Protein AF-A0A7I4Y8H0-F1 (afdb_monomer_lite)

Radius of gyration: 24.9 Å; chains: 1; bounding box: 50×34×87 Å

pLDDT: mean 70.88, std 15.99, range [28.55, 94.25]

Organism: Haemonchus contortus (NCBI:txid6289)

Foldseek 3Di:
DWDWDWAWEAPDVQWIWIWTWTADPVPRDIDIDTDIDDSPAFGAPHAEAEAAQDKDWDDFRPAADQHKYKHKYFYPDAFWKKKKAWAFFVQKWKWFDDPPDGTDTDDHRDIDIDGGMGIIMIGHHGNVDGTDTTMIMHTDPDPQLDADQDEDEFEADEAEAEAGPPPDEHDPPREHEYEYEYPCPDDPDDDGDTHYDYHYHYPDQDYWYFYDYPPDPDVGDTPGDDD

Secondary structure (DSSP, 8-state):
-----EEEEEEETTEEEEEEEEEETTTTEEEEEEEEPPTTS--PPPSEEE--SS-EEPPP--S-SSEEEEEEEE-SSTTPEEEEEEEE-TTEEEEE--TTS--EEE-TT-EEEEESEEEEEEEE--SSS----EEEEEE-SS-TT----EEEEESSSPEEEE-TTTTS-PPTT-EEEEEEEES----SSS-----EEEE----STT-EEEEEESSS-----------

Sequence (227 aa):
FSSHRLWTFTAAVGVGFDIGYKFQLRNSSFTFSFKRVERDVKLCPYPLLRSSVNITNVPDIERRGPIRCPFRIISSVPGREILLNLNDLAGTTFLQRPENGDFRDTPSGVLKRQHDEIDFVLEGLSPYRLPRYNITFKELTEEPCYCDEAYVVVGTEPVHITSPEFPITHCSKVRCKRRFIHNDTLRHDSQPTFVATVHFLSTEAYGYIQFYSDGIDMKQQVFKNCF

Structure (mmCIF, N/CA/C/O backbone):
data_AF-A0A7I4Y8H0-F1
#
_entry.id   AF-A0A7I4Y8H0-F1
#
loop_
_atom_site.group_PDB
_atom_site.id
_atom_site.type_symbol
_atom_site.label_atom_id
_atom_site.label_alt_id
_atom_site.label_comp_id
_atom_site.label_asym_id
_atom_site.label_entity_id
_atom_site.label_seq_id
_atom_site.pdbx_PDB_ins_code
_atom_site.Cartn_x
_atom_site.Cartn_y
_atom_site.Cartn_z
_atom_site.occupancy
_atom_site.B_iso_or_equiv
_atom_site.auth_seq_id
_atom_site.auth_comp_id
_atom_site.auth_asym_id
_atom_site.auth_atom_id
_atom_site.pdbx_PDB_model_num
ATOM 1 N N . PHE A 1 1 ? 23.006 13.571 -30.529 1.00 41.28 1 PHE A N 1
ATOM 2 C CA . PHE A 1 1 ? 22.685 13.131 -29.160 1.00 41.28 1 PHE A CA 1
ATOM 3 C C . PHE A 1 1 ? 21.533 12.140 -29.209 1.00 41.28 1 PHE A C 1
ATOM 5 O O . PHE A 1 1 ? 20.472 12.505 -29.693 1.00 41.28 1 PHE A O 1
ATOM 12 N N . SER A 1 2 ? 21.739 10.889 -28.787 1.00 43.41 2 SER A N 1
ATOM 13 C CA . SER A 1 2 ? 20.651 9.925 -28.573 1.00 43.41 2 SER A CA 1
ATOM 14 C C . SER A 1 2 ? 20.518 9.682 -27.076 1.00 43.41 2 SER A C 1
ATOM 16 O O . SER A 1 2 ? 21.441 9.164 -26.456 1.00 43.41 2 SER A O 1
ATOM 18 N N . SER A 1 3 ? 19.390 10.074 -26.494 1.00 44.97 3 SER A N 1
ATOM 19 C CA . SER A 1 3 ? 19.037 9.676 -25.133 1.00 44.97 3 SER A CA 1
ATOM 20 C C . SER A 1 3 ? 18.494 8.246 -25.186 1.00 44.97 3 SER A C 1
ATOM 22 O O . SER A 1 3 ? 17.655 7.943 -26.036 1.00 44.97 3 SER A O 1
ATOM 24 N N . HIS A 1 4 ? 19.013 7.361 -24.340 1.00 51.28 4 HIS A N 1
ATOM 25 C CA . HIS A 1 4 ? 18.434 6.050 -24.057 1.00 51.28 4 HIS A CA 1
ATOM 26 C C . HIS A 1 4 ? 18.041 6.057 -22.587 1.00 51.28 4 HIS A C 1
ATOM 28 O O . HIS A 1 4 ? 18.909 6.175 -21.724 1.00 51.28 4 HIS A O 1
ATOM 34 N N . ARG A 1 5 ? 16.746 5.943 -22.291 1.00 55.56 5 ARG A N 1
ATOM 35 C CA . ARG A 1 5 ? 16.305 5.474 -20.974 1.00 55.56 5 ARG A CA 1
ATOM 36 C C . ARG A 1 5 ? 15.678 4.108 -21.162 1.00 55.56 5 ARG A C 1
ATOM 38 O O . ARG A 1 5 ? 14.863 3.931 -22.067 1.00 55.56 5 ARG A O 1
ATOM 45 N N . LEU A 1 6 ? 16.087 3.179 -20.309 1.00 61.84 6 LEU A N 1
ATOM 46 C CA . LEU A 1 6 ? 15.480 1.866 -20.197 1.00 61.84 6 LEU A CA 1
ATOM 47 C C . LEU A 1 6 ? 14.396 1.934 -19.123 1.00 61.84 6 LEU A C 1
ATOM 49 O O . LEU A 1 6 ? 14.667 2.388 -18.011 1.00 61.84 6 LEU A O 1
ATOM 53 N N . TRP A 1 7 ? 13.197 1.470 -19.447 1.00 64.62 7 TRP A N 1
ATOM 54 C CA . TRP A 1 7 ? 1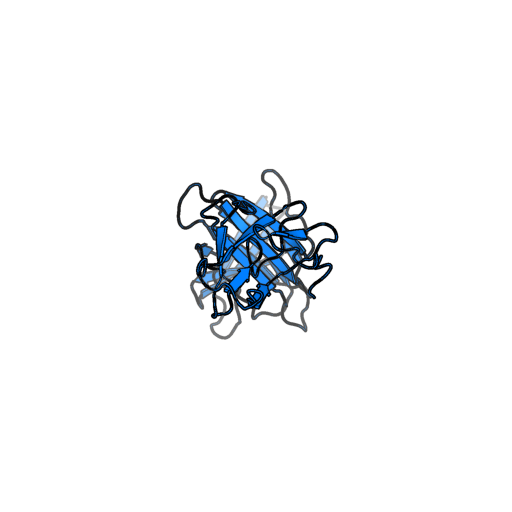2.142 1.232 -18.464 1.00 64.62 7 TRP A CA 1
ATOM 55 C C . TRP A 1 7 ? 11.805 -0.247 -18.479 1.00 64.62 7 TRP A C 1
ATOM 57 O O . TRP A 1 7 ? 11.496 -0.776 -19.542 1.00 64.62 7 TRP A O 1
ATOM 67 N N . THR A 1 8 ? 11.846 -0.909 -17.328 1.00 65.50 8 THR A N 1
ATOM 68 C CA . THR A 1 8 ? 11.332 -2.275 -17.219 1.00 65.50 8 THR A CA 1
ATOM 69 C C . THR A 1 8 ? 9.908 -2.214 -16.685 1.00 65.50 8 THR A C 1
ATOM 71 O O . THR A 1 8 ? 9.672 -1.594 -15.652 1.00 65.50 8 THR A O 1
ATOM 74 N N . PHE A 1 9 ? 8.968 -2.881 -17.350 1.00 69.56 9 PHE A N 1
ATOM 75 C CA . PHE A 1 9 ? 7.627 -3.096 -16.805 1.00 69.56 9 PHE A CA 1
ATOM 76 C C . PHE A 1 9 ? 7.235 -4.569 -16.869 1.00 69.56 9 PHE A C 1
ATOM 78 O O . PHE A 1 9 ? 7.730 -5.332 -17.703 1.00 69.56 9 PHE A O 1
ATOM 85 N N . THR A 1 10 ? 6.322 -4.949 -15.984 1.00 72.81 10 THR A N 1
ATOM 86 C CA . THR A 1 10 ? 5.812 -6.313 -15.856 1.00 72.81 10 THR A CA 1
ATOM 87 C C . THR A 1 10 ? 4.399 -6.360 -16.411 1.00 72.81 10 THR A C 1
ATOM 89 O O . THR A 1 10 ? 3.507 -5.691 -15.900 1.00 72.81 10 THR A O 1
ATOM 92 N N . ALA A 1 11 ? 4.204 -7.120 -17.487 1.00 70.31 11 ALA A N 1
ATOM 93 C CA . ALA A 1 11 ? 2.909 -7.273 -18.148 1.00 70.31 11 ALA A CA 1
ATOM 94 C C . ALA A 1 11 ? 2.031 -8.328 -17.457 1.00 70.31 11 ALA A C 1
ATOM 96 O O . ALA A 1 11 ? 0.811 -8.210 -17.443 1.00 70.31 11 ALA A O 1
ATOM 97 N N . ALA A 1 12 ? 2.657 -9.359 -16.888 1.00 70.44 12 ALA A N 1
ATOM 98 C CA . ALA A 1 12 ? 2.021 -10.409 -16.097 1.00 70.44 12 ALA A CA 1
ATOM 99 C C . ALA A 1 12 ? 3.062 -11.031 -15.156 1.00 70.44 12 ALA A C 1
ATOM 101 O O . ALA A 1 12 ? 4.258 -10.770 -15.293 1.00 70.44 12 ALA A O 1
ATOM 102 N N . VAL A 1 13 ? 2.635 -11.884 -14.224 1.00 70.44 13 VAL A N 1
ATOM 103 C CA . VAL A 1 13 ? 3.561 -12.616 -13.343 1.00 70.44 13 VAL A CA 1
ATOM 104 C C . VAL A 1 13 ? 4.600 -13.369 -14.188 1.00 70.44 13 VAL A C 1
ATOM 106 O O . VAL A 1 13 ? 4.249 -14.175 -15.047 1.00 70.44 13 VAL A O 1
ATOM 109 N N . GLY A 1 14 ? 5.885 -13.065 -13.981 1.00 68.44 14 GLY A N 1
ATOM 110 C CA . GLY A 1 14 ? 6.997 -13.665 -14.732 1.00 68.44 14 GLY A CA 1
ATOM 111 C C . GLY A 1 14 ? 7.149 -13.191 -16.187 1.00 68.44 14 GLY A C 1
ATOM 112 O O . GLY A 1 14 ? 7.944 -13.761 -16.935 1.00 68.44 14 GLY A O 1
ATOM 113 N N . VAL A 1 15 ? 6.407 -12.164 -16.616 1.00 76.50 15 VAL A N 1
ATOM 114 C CA . VAL A 1 15 ? 6.485 -11.601 -17.972 1.00 76.50 15 VAL A CA 1
ATOM 115 C C . VAL A 1 15 ? 6.817 -10.119 -17.895 1.00 76.50 15 VAL A C 1
ATOM 117 O O . VAL A 1 15 ? 5.991 -9.311 -17.474 1.00 76.50 15 VAL A O 1
ATOM 120 N N . GLY A 1 16 ? 8.010 -9.754 -18.358 1.00 76.88 16 GLY A N 1
ATOM 121 C CA . GLY A 1 16 ? 8.480 -8.374 -18.357 1.00 76.88 16 GLY A CA 1
ATOM 122 C C . GLY A 1 16 ? 9.143 -7.972 -19.660 1.00 76.88 16 GLY A C 1
ATOM 123 O O . GLY A 1 16 ? 9.625 -8.812 -20.429 1.00 76.88 16 GLY A O 1
ATOM 124 N N . PHE A 1 17 ? 9.154 -6.666 -19.895 1.00 79.06 17 PHE A N 1
ATOM 125 C CA . PHE A 1 17 ? 9.742 -6.050 -21.072 1.00 79.06 17 PHE A CA 1
ATOM 126 C C . PHE A 1 17 ? 10.616 -4.872 -20.666 1.00 79.06 17 PHE A C 1
ATOM 128 O O . PHE A 1 17 ? 10.224 -4.065 -19.823 1.00 79.06 17 PHE A O 1
ATOM 135 N N . ASP A 1 18 ? 11.764 -4.754 -21.322 1.00 75.94 18 ASP A N 1
ATOM 136 C CA . ASP A 1 18 ? 12.549 -3.532 -21.343 1.00 75.94 18 ASP A CA 1
ATOM 137 C C . ASP A 1 18 ? 12.100 -2.676 -22.527 1.00 75.94 18 ASP A C 1
ATOM 139 O O . ASP A 1 18 ? 12.102 -3.124 -23.678 1.00 75.94 18 ASP A O 1
ATOM 143 N N . ILE A 1 19 ? 11.719 -1.435 -22.238 1.00 73.88 19 ILE A N 1
ATOM 144 C CA . ILE A 1 19 ? 11.413 -0.416 -23.233 1.00 73.88 19 ILE A CA 1
ATOM 145 C C . ILE A 1 19 ? 12.669 0.410 -23.467 1.00 73.88 19 ILE A C 1
ATOM 147 O O . ILE A 1 19 ? 13.156 1.080 -22.555 1.00 73.88 19 ILE A O 1
ATOM 151 N N . GLY A 1 20 ? 13.162 0.402 -24.700 1.00 70.62 20 GLY A N 1
ATOM 152 C CA . GLY A 1 20 ? 14.130 1.378 -25.179 1.00 70.62 20 GLY A CA 1
ATOM 153 C C . GLY A 1 20 ? 13.424 2.438 -26.014 1.00 70.62 20 GLY A C 1
ATOM 154 O O . GLY A 1 20 ? 12.656 2.100 -26.912 1.00 70.62 20 GLY A O 1
ATOM 155 N N . TYR A 1 21 ? 13.698 3.719 -25.762 1.00 72.38 21 TYR A N 1
ATOM 156 C CA . TYR A 1 21 ? 13.351 4.777 -26.711 1.00 72.38 21 TYR A CA 1
ATOM 157 C C . TYR A 1 21 ? 14.612 5.380 -27.326 1.00 72.38 21 TYR A C 1
ATOM 159 O O . TYR A 1 21 ? 15.623 5.597 -26.651 1.00 72.38 21 TYR A O 1
ATOM 167 N N . LYS A 1 22 ? 14.547 5.678 -28.623 1.00 75.38 22 LYS A N 1
ATOM 168 C CA . LYS A 1 22 ? 15.592 6.405 -29.346 1.00 75.38 22 LYS A CA 1
ATOM 169 C C . LYS A 1 22 ? 14.960 7.578 -30.076 1.00 75.38 22 LYS A C 1
ATOM 171 O O . LYS A 1 22 ? 14.112 7.383 -30.939 1.00 75.38 22 LYS A O 1
ATOM 176 N N . PHE A 1 23 ? 15.401 8.784 -29.731 1.00 70.06 23 PHE A N 1
ATOM 177 C CA . PHE A 1 23 ? 15.025 10.008 -30.435 1.00 70.06 23 PHE A CA 1
ATOM 178 C C . PHE A 1 23 ? 16.134 10.405 -31.413 1.00 70.06 23 PHE A C 1
ATOM 180 O O . PHE A 1 23 ? 17.303 10.498 -31.022 1.00 70.06 23 PHE A O 1
ATOM 187 N N . GLN A 1 24 ? 15.787 10.629 -32.679 1.00 73.94 24 GLN A N 1
ATOM 188 C CA . GLN A 1 24 ? 16.709 11.110 -33.705 1.00 73.94 24 GLN A CA 1
ATOM 189 C C . GLN A 1 24 ? 16.381 12.565 -34.057 1.00 73.94 24 GLN A C 1
ATOM 191 O O . GLN A 1 24 ? 15.540 12.846 -34.906 1.00 73.94 24 GLN A O 1
ATOM 196 N N . LEU A 1 25 ? 17.117 13.494 -33.437 1.00 61.59 25 LEU A N 1
ATOM 197 C CA . LEU A 1 25 ? 16.963 14.950 -33.599 1.00 61.59 25 LEU A CA 1
ATOM 198 C C . LEU A 1 25 ? 16.972 15.451 -35.052 1.00 61.59 25 LEU A C 1
ATOM 200 O O . LEU A 1 25 ? 16.397 16.495 -35.322 1.00 61.59 25 LEU A O 1
ATOM 204 N N . ARG A 1 26 ? 17.630 14.747 -35.983 1.00 68.19 26 ARG A N 1
ATOM 205 C CA . ARG A 1 26 ? 17.746 15.204 -37.380 1.00 68.19 26 ARG A CA 1
ATOM 206 C C . ARG A 1 26 ? 16.492 14.967 -38.224 1.00 68.19 26 ARG A C 1
ATOM 208 O O . ARG A 1 26 ? 16.282 15.719 -39.164 1.00 68.19 26 ARG A O 1
ATOM 215 N N . ASN A 1 27 ? 15.670 13.973 -37.881 1.00 71.56 27 ASN A N 1
ATOM 216 C CA . ASN A 1 27 ? 14.511 13.573 -38.690 1.00 71.56 27 ASN A CA 1
ATOM 217 C C . ASN A 1 27 ? 13.183 13.688 -37.925 1.00 71.56 27 ASN A C 1
ATOM 219 O O . ASN A 1 27 ? 12.164 13.208 -38.412 1.00 71.56 27 ASN A O 1
ATOM 223 N N . SER A 1 28 ? 13.194 14.259 -36.713 1.00 73.69 28 SER A N 1
ATOM 224 C CA . SER A 1 28 ? 12.034 14.304 -35.806 1.00 73.69 28 SER A CA 1
ATOM 225 C C . SER A 1 28 ? 11.360 12.938 -35.612 1.00 73.69 28 SER A C 1
ATOM 227 O O . SER A 1 28 ? 10.157 12.853 -35.379 1.00 73.69 28 SER A O 1
ATOM 229 N N . SER A 1 29 ? 12.132 11.854 -35.717 1.00 73.94 29 SER A N 1
ATOM 230 C CA . SER A 1 29 ? 11.634 10.490 -35.587 1.00 73.94 29 SER A CA 1
ATOM 231 C C . SER A 1 29 ? 11.963 9.931 -34.207 1.00 73.94 29 SER A C 1
ATOM 233 O O . SER A 1 29 ? 13.032 10.171 -33.629 1.00 73.94 29 SER A O 1
ATOM 235 N N . PHE A 1 30 ? 11.023 9.157 -33.676 1.00 74.75 30 PHE A N 1
ATOM 236 C CA . PHE A 1 30 ? 11.209 8.374 -32.467 1.00 74.75 30 PHE A CA 1
ATOM 237 C C . PHE A 1 30 ? 10.955 6.902 -32.772 1.00 74.75 30 PHE A C 1
ATOM 239 O O . PHE A 1 30 ? 10.138 6.546 -33.620 1.00 74.75 30 PHE A O 1
ATOM 246 N N . THR A 1 31 ? 11.670 6.031 -32.075 1.00 77.50 31 THR A N 1
ATOM 247 C CA . THR A 1 31 ? 11.428 4.590 -32.120 1.00 77.50 31 THR A CA 1
ATOM 248 C C . THR A 1 31 ? 11.339 4.071 -30.699 1.00 77.50 31 THR A C 1
ATOM 250 O O . THR A 1 31 ? 12.206 4.379 -29.877 1.00 77.50 31 THR A O 1
ATOM 253 N N . PHE A 1 32 ? 10.305 3.275 -30.438 1.00 78.88 32 PHE A N 1
ATOM 254 C CA . PHE A 1 32 ? 10.175 2.470 -29.232 1.00 78.88 32 PHE A CA 1
ATOM 255 C C . PHE A 1 32 ? 10.488 1.019 -29.579 1.00 78.88 32 PHE A C 1
ATOM 257 O O . PHE A 1 32 ? 10.004 0.500 -30.584 1.00 78.88 32 PHE A O 1
ATOM 264 N N . SER A 1 33 ? 11.295 0.367 -28.755 1.00 76.69 33 SER A N 1
ATOM 265 C CA . SER A 1 33 ? 11.531 -1.068 -28.832 1.00 76.69 33 SER A CA 1
ATOM 266 C C . SER A 1 33 ? 11.128 -1.720 -27.521 1.00 76.69 33 SER A C 1
ATOM 268 O O . SER A 1 33 ? 11.423 -1.206 -26.446 1.00 76.69 33 SER A O 1
ATOM 270 N N . PHE A 1 34 ? 10.461 -2.866 -27.627 1.00 79.44 34 PHE A N 1
ATOM 271 C CA . PHE A 1 34 ? 10.105 -3.713 -26.497 1.00 79.44 34 PHE A CA 1
ATOM 272 C C . PHE A 1 34 ? 10.935 -4.982 -26.597 1.00 79.44 34 PHE A C 1
ATOM 274 O O . PHE A 1 34 ? 10.794 -5.745 -27.554 1.00 79.44 34 PHE A O 1
ATOM 281 N N . LYS A 1 35 ? 11.814 -5.215 -25.626 1.00 80.81 35 LYS A N 1
ATOM 282 C CA . LYS A 1 35 ? 12.583 -6.453 -25.543 1.00 80.81 35 LYS A CA 1
ATOM 283 C C . LYS A 1 35 ? 12.052 -7.274 -24.384 1.00 80.81 35 LYS A C 1
ATOM 285 O O . LYS A 1 35 ? 12.077 -6.818 -23.247 1.00 80.81 35 LYS A O 1
ATOM 290 N N . ARG A 1 36 ? 11.568 -8.485 -24.671 1.00 80.25 36 ARG A N 1
ATOM 291 C CA . ARG A 1 36 ? 11.190 -9.427 -23.617 1.00 80.25 36 ARG A CA 1
ATOM 292 C C . ARG A 1 36 ? 12.422 -9.730 -22.774 1.00 80.25 36 ARG A C 1
ATOM 294 O O . ARG A 1 36 ? 13.478 -10.059 -23.313 1.00 80.25 36 ARG A O 1
ATOM 301 N N . VAL A 1 37 ? 12.262 -9.606 -21.469 1.00 80.31 37 VAL A N 1
ATOM 302 C CA . VAL A 1 37 ? 13.314 -9.912 -20.512 1.00 80.31 37 VAL A CA 1
ATOM 303 C C . VAL A 1 37 ? 13.431 -11.436 -20.365 1.00 80.31 37 VAL A C 1
ATOM 305 O O . VAL A 1 37 ? 12.433 -12.159 -20.453 1.00 80.31 37 VAL A O 1
ATOM 308 N N . GLU A 1 38 ? 14.656 -11.933 -20.196 1.00 80.00 38 GLU A N 1
ATOM 309 C CA . GLU A 1 38 ? 14.935 -13.353 -19.959 1.00 80.00 38 GLU A CA 1
ATOM 310 C C . GLU A 1 38 ? 14.254 -13.854 -18.675 1.00 80.00 38 GLU A C 1
ATOM 312 O O . GLU A 1 38 ? 14.024 -13.087 -17.741 1.00 80.00 38 GLU A O 1
ATOM 317 N N . ARG A 1 39 ? 13.924 -15.152 -18.624 1.00 71.12 39 ARG A N 1
ATOM 318 C CA . ARG A 1 39 ? 13.143 -15.743 -17.518 1.00 71.12 39 ARG A CA 1
ATOM 319 C C . ARG A 1 39 ? 13.837 -15.640 -16.157 1.00 71.12 39 ARG A C 1
ATOM 321 O O . ARG A 1 39 ? 13.153 -15.606 -15.140 1.00 71.12 39 ARG A O 1
ATOM 328 N N . ASP A 1 40 ? 15.163 -15.569 -16.155 1.00 75.94 40 ASP A N 1
ATOM 329 C CA . ASP A 1 40 ? 15.980 -15.610 -14.939 1.00 75.94 40 ASP A CA 1
ATOM 330 C C . ASP A 1 40 ? 16.210 -14.215 -14.338 1.00 75.94 40 ASP A C 1
ATOM 332 O O . ASP A 1 40 ? 16.720 -14.067 -13.226 1.00 75.94 40 ASP A O 1
ATOM 336 N N . VAL A 1 41 ? 15.818 -13.166 -15.063 1.00 77.25 41 VAL A N 1
ATOM 337 C CA . VAL A 1 41 ? 15.966 -11.788 -14.609 1.00 77.25 41 VAL A CA 1
ATOM 338 C C . VAL A 1 41 ? 14.775 -11.425 -13.734 1.00 77.25 41 VAL A C 1
ATOM 340 O O . VAL A 1 41 ? 13.615 -11.537 -14.130 1.00 77.25 41 VAL A O 1
ATOM 343 N N . LYS A 1 42 ? 15.066 -10.925 -12.534 1.00 81.12 42 LYS A N 1
ATOM 344 C CA . LYS A 1 42 ? 14.047 -10.402 -11.625 1.00 81.12 42 LYS A CA 1
ATOM 345 C C . LYS A 1 42 ? 13.357 -9.183 -12.241 1.00 81.12 42 LYS A C 1
ATOM 347 O O . LYS A 1 42 ? 14.003 -8.287 -12.784 1.00 81.12 42 LYS A O 1
ATOM 352 N N . LEU A 1 43 ? 12.035 -9.146 -12.156 1.00 81.69 43 LEU A N 1
ATOM 353 C CA . LEU A 1 43 ? 11.202 -8.093 -12.730 1.00 81.69 43 LEU A CA 1
ATOM 354 C C . LEU A 1 43 ? 10.569 -7.249 -11.628 1.00 81.69 43 LEU A C 1
ATOM 356 O O . LEU A 1 43 ? 10.594 -7.624 -10.456 1.00 81.69 43 LEU A O 1
ATOM 360 N N . CYS A 1 44 ? 9.981 -6.117 -12.013 1.00 85.38 44 CYS A N 1
ATOM 361 C CA . CYS A 1 44 ? 9.040 -5.444 -11.127 1.00 85.38 44 CYS A CA 1
ATOM 362 C C . CYS A 1 44 ? 7.881 -6.399 -10.785 1.00 85.38 44 CYS A C 1
ATOM 364 O O . CYS A 1 44 ? 7.550 -7.287 -11.580 1.00 85.38 44 CYS A O 1
ATOM 366 N N . PRO A 1 45 ? 7.218 -6.219 -9.643 1.00 88.38 45 PRO A N 1
ATOM 367 C CA . PRO A 1 45 ? 5.968 -6.913 -9.381 1.00 88.38 45 PRO A CA 1
ATOM 368 C C . PRO A 1 45 ? 4.882 -6.561 -10.402 1.00 88.38 45 PRO A C 1
ATOM 370 O O . PRO A 1 45 ? 5.013 -5.613 -11.181 1.00 88.38 45 PRO A O 1
ATOM 373 N N . TYR A 1 46 ? 3.797 -7.337 -10.397 1.00 87.94 46 TYR A N 1
ATOM 374 C CA . TYR A 1 46 ? 2.627 -7.010 -11.204 1.00 87.94 46 TYR A CA 1
ATOM 375 C C . TYR A 1 46 ? 2.056 -5.653 -10.746 1.00 87.94 46 TYR A C 1
ATOM 377 O O . TYR A 1 46 ? 1.795 -5.487 -9.553 1.00 87.94 46 TYR A O 1
ATOM 385 N N . PRO A 1 47 ? 1.897 -4.676 -11.657 1.00 88.44 47 PRO A N 1
ATOM 386 C CA . PRO A 1 47 ? 1.688 -3.282 -11.273 1.00 88.44 47 PRO A CA 1
ATOM 387 C C . PRO A 1 47 ? 0.264 -2.989 -10.789 1.00 88.44 47 PRO A C 1
ATOM 389 O O . PRO A 1 47 ? 0.066 -2.033 -10.047 1.00 88.44 47 PRO A O 1
ATOM 392 N N . LEU A 1 48 ? -0.732 -3.777 -11.208 1.00 91.00 48 LEU A N 1
ATOM 393 C CA . LEU A 1 48 ? -2.129 -3.549 -10.846 1.00 91.00 48 LEU A CA 1
ATOM 394 C C . LEU A 1 48 ? -2.481 -4.312 -9.566 1.00 91.00 48 LEU A C 1
ATOM 396 O O . LEU A 1 48 ? -2.555 -5.542 -9.560 1.00 91.00 48 LEU A O 1
ATOM 400 N N . LEU A 1 49 ? -2.732 -3.564 -8.499 1.00 93.44 49 LEU A N 1
ATOM 401 C CA . LEU A 1 49 ? -3.090 -4.062 -7.179 1.00 93.44 49 LEU A CA 1
ATOM 402 C C . LEU A 1 49 ? -4.570 -3.778 -6.922 1.00 93.44 49 LEU A C 1
ATOM 404 O O . LEU A 1 49 ? -5.049 -2.668 -7.146 1.00 93.44 49 LEU A O 1
ATOM 408 N N . ARG A 1 50 ? -5.309 -4.779 -6.445 1.00 93.25 50 ARG A N 1
ATOM 409 C CA . ARG A 1 50 ? -6.718 -4.608 -6.083 1.00 93.25 50 ARG A CA 1
ATOM 410 C C . ARG A 1 50 ? -6.829 -4.421 -4.579 1.00 93.25 50 ARG A C 1
ATOM 412 O O . ARG A 1 50 ? -6.345 -5.261 -3.824 1.00 93.25 50 ARG A O 1
ATOM 419 N N . SER A 1 51 ? -7.447 -3.323 -4.171 1.00 92.25 51 SER A N 1
ATOM 420 C CA . SER A 1 51 ? -7.703 -3.035 -2.767 1.00 92.25 51 SER A CA 1
ATOM 421 C C . SER A 1 51 ? -8.822 -3.919 -2.213 1.00 92.25 51 SER A C 1
ATOM 423 O O . SER A 1 51 ? -9.572 -4.562 -2.953 1.00 92.25 51 SER A O 1
ATOM 425 N N . SER A 1 52 ? -8.872 -4.010 -0.890 1.00 91.75 52 SER A N 1
ATOM 426 C CA . SER A 1 52 ? -9.919 -4.694 -0.136 1.00 91.75 52 SER A CA 1
ATOM 427 C C . SER A 1 52 ? -10.007 -4.086 1.260 1.00 91.75 52 SER A C 1
ATOM 429 O O . SER A 1 52 ? -9.140 -3.311 1.652 1.00 91.75 52 SER A O 1
ATOM 431 N N . VAL A 1 53 ? -11.001 -4.486 2.048 1.00 85.62 53 VAL A N 1
ATOM 432 C CA . VAL A 1 53 ? -11.130 -4.059 3.454 1.00 85.62 53 VAL A CA 1
ATOM 433 C C . VAL A 1 53 ? -9.961 -4.518 4.338 1.00 85.62 53 VAL A C 1
ATOM 435 O O . VAL A 1 53 ? -9.689 -3.923 5.379 1.00 85.62 53 VAL A O 1
ATOM 438 N N . ASN A 1 54 ? -9.248 -5.567 3.918 1.00 88.31 54 ASN A N 1
ATOM 439 C CA . ASN A 1 54 ? -8.089 -6.088 4.627 1.00 88.31 54 ASN A CA 1
ATOM 440 C C . ASN A 1 54 ? -6.817 -5.341 4.225 1.00 88.31 54 ASN A C 1
ATOM 442 O O . ASN A 1 54 ? -6.598 -5.018 3.054 1.00 88.31 54 ASN A O 1
ATOM 446 N N . ILE A 1 55 ? -5.936 -5.153 5.207 1.00 88.19 55 ILE A N 1
ATOM 447 C CA . ILE A 1 55 ? -4.609 -4.578 4.993 1.00 88.19 55 ILE A CA 1
ATOM 448 C C . ILE A 1 55 ? -3.806 -5.492 4.074 1.00 88.19 55 ILE A C 1
ATOM 450 O O . ILE A 1 55 ? -3.609 -6.672 4.362 1.00 88.19 55 ILE A O 1
ATOM 454 N N . THR A 1 56 ? -3.317 -4.914 2.985 1.00 92.75 56 THR A N 1
ATOM 455 C CA . THR A 1 56 ? -2.493 -5.590 1.986 1.00 92.75 56 THR A CA 1
ATOM 456 C C . THR A 1 56 ? -1.170 -4.846 1.836 1.00 92.75 56 THR A C 1
ATOM 458 O O . THR A 1 56 ? -1.132 -3.619 1.907 1.00 92.75 56 THR A O 1
ATOM 461 N N . ASN A 1 57 ? -0.073 -5.578 1.644 1.00 94.25 57 ASN A N 1
ATOM 462 C CA . ASN A 1 57 ? 1.241 -4.988 1.387 1.00 94.25 57 ASN A CA 1
ATOM 463 C C . ASN A 1 57 ? 1.444 -4.744 -0.110 1.00 94.25 57 ASN A C 1
ATOM 465 O O . ASN A 1 57 ? 1.036 -5.561 -0.940 1.00 94.25 57 ASN A O 1
ATOM 469 N N . VAL A 1 58 ? 2.130 -3.655 -0.459 1.00 93.94 58 VAL A N 1
ATOM 470 C CA . VAL A 1 58 ? 2.703 -3.504 -1.802 1.00 93.94 58 VAL A CA 1
ATOM 471 C C . VAL A 1 58 ? 3.786 -4.579 -1.976 1.00 93.94 58 VAL A C 1
ATOM 473 O O . VAL A 1 58 ? 4.643 -4.693 -1.100 1.00 93.94 58 VAL A O 1
ATOM 476 N N . PRO A 1 59 ? 3.762 -5.384 -3.055 1.00 93.12 59 PRO A N 1
ATOM 477 C CA . PRO A 1 59 ? 4.720 -6.474 -3.228 1.00 93.12 59 PRO A CA 1
ATOM 478 C C . PRO A 1 59 ? 6.160 -5.977 -3.355 1.00 93.12 59 PRO A C 1
ATOM 480 O O . PRO A 1 59 ? 6.401 -5.014 -4.079 1.00 93.12 59 PRO A O 1
ATOM 483 N N . ASP A 1 60 ? 7.107 -6.689 -2.743 1.00 91.31 60 ASP A N 1
ATOM 484 C CA . ASP A 1 60 ? 8.525 -6.320 -2.733 1.00 91.31 60 ASP A CA 1
ATOM 485 C C . ASP A 1 60 ? 9.171 -6.314 -4.129 1.00 91.31 60 ASP A C 1
ATOM 487 O O . ASP A 1 60 ? 8.908 -7.163 -4.985 1.00 91.31 60 ASP A O 1
ATOM 491 N N . ILE A 1 61 ? 10.104 -5.381 -4.347 1.00 89.50 61 ILE A N 1
ATOM 492 C CA . ILE A 1 61 ? 10.917 -5.338 -5.569 1.00 89.50 61 ILE A CA 1
ATOM 493 C C . ILE A 1 61 ? 12.165 -6.199 -5.369 1.00 89.50 61 ILE A C 1
ATOM 495 O O . ILE A 1 61 ? 13.142 -5.789 -4.745 1.00 89.50 61 ILE A O 1
ATOM 499 N N . GLU A 1 62 ? 12.182 -7.377 -5.989 1.00 88.12 62 GLU A N 1
ATOM 500 C CA . GLU A 1 62 ? 13.318 -8.310 -5.943 1.00 88.12 62 GLU A CA 1
ATOM 501 C C . GLU A 1 62 ? 14.441 -7.974 -6.945 1.00 88.12 62 GLU A C 1
ATOM 503 O O . GLU A 1 62 ? 15.231 -8.837 -7.335 1.00 88.12 62 GLU A O 1
ATOM 508 N N . ARG A 1 63 ? 14.532 -6.718 -7.395 1.00 84.25 63 ARG A N 1
ATOM 509 C CA . ARG A 1 63 ? 15.547 -6.258 -8.351 1.00 84.25 63 ARG A CA 1
ATOM 510 C C . ARG A 1 63 ? 16.329 -5.071 -7.804 1.00 84.25 63 ARG A C 1
ATOM 512 O O . ARG A 1 63 ? 15.771 -4.116 -7.276 1.00 84.25 63 ARG A O 1
ATOM 519 N N . ARG A 1 64 ? 17.651 -5.136 -7.964 1.00 86.06 64 ARG A N 1
ATOM 520 C CA . ARG A 1 64 ? 18.570 -4.045 -7.619 1.00 86.06 64 ARG A CA 1
ATOM 521 C C . ARG A 1 64 ? 18.479 -2.922 -8.653 1.00 86.06 64 ARG A C 1
ATOM 523 O O . ARG A 1 64 ? 18.168 -3.168 -9.820 1.00 86.06 64 ARG A O 1
ATOM 530 N N . GLY A 1 65 ? 18.731 -1.703 -8.196 1.00 76.75 6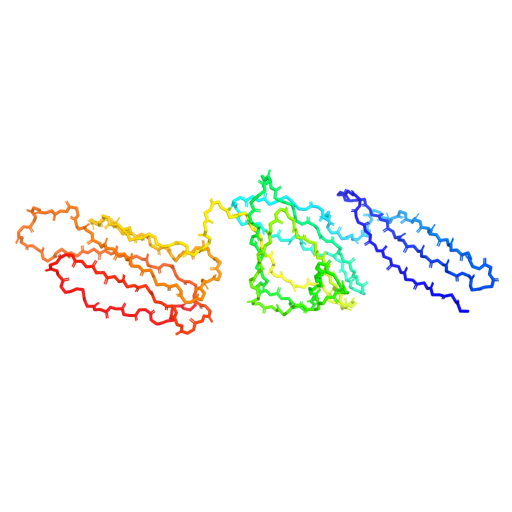5 GLY A N 1
ATOM 531 C CA . GLY A 1 65 ? 18.602 -0.482 -8.977 1.00 76.75 65 GLY A CA 1
ATOM 532 C C . GLY A 1 65 ? 19.766 -0.200 -9.940 1.00 76.75 65 GLY A C 1
ATOM 533 O O . GLY A 1 65 ? 20.767 -0.920 -9.936 1.00 76.75 65 GLY A O 1
ATOM 534 N N . PRO A 1 66 ? 19.654 0.867 -10.753 1.00 80.88 66 PRO A N 1
ATOM 535 C CA . PRO A 1 66 ? 18.517 1.789 -10.813 1.00 80.88 66 PRO A CA 1
ATOM 536 C C . PRO A 1 66 ? 17.284 1.145 -11.471 1.00 80.88 66 PRO A C 1
ATOM 538 O O . PRO A 1 66 ? 17.367 0.620 -12.581 1.00 80.88 66 PRO A O 1
ATOM 541 N N . ILE A 1 67 ? 16.139 1.172 -10.783 1.00 82.69 67 ILE A N 1
ATOM 542 C CA . ILE A 1 67 ? 14.866 0.619 -11.267 1.00 82.69 67 ILE A CA 1
ATOM 543 C C . ILE A 1 67 ? 13.691 1.504 -10.856 1.00 82.69 67 ILE A C 1
ATOM 545 O O . ILE A 1 67 ? 13.688 2.066 -9.766 1.00 82.69 67 ILE A O 1
ATOM 549 N N . ARG A 1 68 ? 12.682 1.597 -11.726 1.00 85.94 68 ARG A N 1
ATOM 550 C CA . ARG A 1 68 ? 11.411 2.279 -11.468 1.00 85.94 68 ARG A CA 1
ATOM 551 C C . ARG A 1 68 ? 10.265 1.314 -11.726 1.00 85.94 68 ARG A C 1
ATOM 553 O O . ARG A 1 68 ? 10.075 0.905 -12.869 1.00 85.94 68 ARG A O 1
ATOM 560 N N . CYS A 1 69 ? 9.521 0.968 -10.684 1.00 86.44 69 CYS A N 1
ATOM 561 C CA . CYS A 1 69 ? 8.368 0.082 -10.780 1.00 86.44 69 CYS A CA 1
ATOM 562 C C . CYS A 1 69 ? 7.080 0.893 -10.591 1.00 86.44 69 CYS A C 1
ATOM 564 O O . CYS A 1 69 ? 6.875 1.439 -9.503 1.00 86.44 69 CYS A O 1
ATOM 566 N N . PRO A 1 70 ? 6.239 1.022 -11.631 1.00 88.44 70 PRO A N 1
ATOM 567 C CA . PRO A 1 70 ? 4.937 1.656 -11.499 1.00 88.44 70 PRO A CA 1
ATOM 568 C C . PRO A 1 70 ? 3.955 0.715 -10.803 1.00 88.44 70 PRO A C 1
ATOM 570 O O . PRO A 1 70 ? 3.983 -0.494 -11.023 1.00 88.44 70 PRO A O 1
ATOM 573 N N . PHE A 1 71 ? 3.058 1.293 -10.016 1.00 90.75 71 PHE A N 1
ATOM 574 C CA . PHE A 1 71 ? 1.955 0.608 -9.368 1.00 90.75 71 PHE A CA 1
ATOM 575 C C . PHE A 1 71 ? 0.679 1.430 -9.507 1.00 90.75 71 PHE A C 1
ATOM 577 O O . PHE A 1 71 ? 0.706 2.661 -9.475 1.00 90.75 71 PHE A O 1
ATOM 584 N N . ARG A 1 72 ? -0.435 0.715 -9.623 1.00 92.12 72 ARG A N 1
ATOM 585 C CA . ARG A 1 72 ? -1.786 1.256 -9.565 1.00 92.12 72 ARG A CA 1
ATOM 586 C C . ARG A 1 72 ? -2.589 0.428 -8.582 1.00 92.12 72 ARG A C 1
ATOM 588 O O . ARG A 1 72 ? -2.769 -0.769 -8.804 1.00 92.12 72 ARG A O 1
ATOM 595 N N . ILE A 1 73 ? -3.081 1.056 -7.523 1.00 93.81 73 ILE A N 1
ATOM 596 C CA . ILE A 1 73 ? -4.060 0.441 -6.627 1.00 93.81 73 ILE A CA 1
ATOM 597 C C . ILE A 1 73 ? -5.440 0.885 -7.091 1.00 93.81 73 ILE A C 1
ATOM 599 O O . ILE A 1 73 ? -5.666 2.081 -7.227 1.00 93.81 73 ILE A O 1
ATOM 603 N N . ILE A 1 74 ? -6.347 -0.062 -7.317 1.00 93.62 74 ILE A N 1
ATOM 604 C CA . ILE A 1 74 ? -7.752 0.215 -7.637 1.00 93.62 74 ILE A CA 1
ATOM 605 C C . ILE A 1 74 ? -8.660 -0.265 -6.514 1.00 93.62 74 ILE A C 1
ATOM 607 O O . ILE A 1 74 ? -8.428 -1.322 -5.919 1.00 93.62 74 ILE A O 1
ATOM 611 N N . SER A 1 75 ? -9.724 0.484 -6.260 1.00 91.62 75 SER A N 1
ATOM 612 C CA . SER A 1 75 ? -10.792 0.052 -5.376 1.00 91.62 75 SER A CA 1
ATOM 613 C C . SER A 1 75 ? -11.539 -1.133 -5.993 1.00 91.62 75 SER A C 1
ATOM 615 O O . SER A 1 75 ? -11.788 -1.205 -7.198 1.00 91.62 75 SER A O 1
ATOM 617 N N . SER A 1 76 ? -11.911 -2.093 -5.158 1.00 90.62 76 SER A N 1
ATOM 618 C CA . SER A 1 76 ? -12.789 -3.203 -5.499 1.00 90.62 76 SER A CA 1
ATOM 619 C C . SER A 1 76 ? -14.235 -2.759 -5.713 1.00 90.62 76 SER A C 1
ATOM 621 O O . SER A 1 76 ? -14.946 -3.438 -6.458 1.00 90.62 76 SER A O 1
ATOM 623 N N . VAL A 1 77 ? -14.637 -1.631 -5.110 1.00 86.69 77 VAL A N 1
ATOM 624 C CA . VAL A 1 77 ? -15.967 -1.019 -5.218 1.00 86.69 77 VAL A CA 1
ATOM 625 C C . VAL A 1 77 ? -15.822 0.466 -5.585 1.00 86.69 77 VAL A C 1
ATOM 627 O O . VAL A 1 77 ? -15.186 1.207 -4.828 1.00 86.69 77 VAL A O 1
ATOM 630 N N . PRO A 1 78 ? -16.413 0.925 -6.703 1.00 85.31 78 PRO A N 1
ATOM 631 C CA . PRO A 1 78 ? -16.392 2.338 -7.075 1.00 85.31 78 PRO A CA 1
ATOM 632 C C . PRO A 1 78 ? -16.938 3.243 -5.962 1.00 85.31 78 PRO A C 1
ATOM 634 O O . PRO A 1 78 ? -17.917 2.901 -5.299 1.00 85.31 78 PRO A O 1
ATOM 637 N N . GLY A 1 79 ? -16.305 4.394 -5.765 1.00 81.25 79 GLY A N 1
ATOM 638 C CA . GLY A 1 79 ? -16.624 5.386 -4.744 1.00 81.25 79 GLY A CA 1
ATOM 639 C C . GLY A 1 79 ? -15.984 5.136 -3.378 1.00 81.25 79 GLY A C 1
ATOM 640 O O . GLY A 1 79 ? -16.103 5.995 -2.507 1.00 81.25 79 GLY A O 1
ATOM 641 N N . ARG A 1 80 ? -15.297 4.005 -3.156 1.00 82.94 80 ARG A N 1
ATOM 642 C CA . ARG A 1 80 ? -14.578 3.782 -1.891 1.00 82.94 80 ARG A CA 1
ATOM 643 C C . ARG A 1 80 ? -13.250 4.522 -1.854 1.00 82.94 80 ARG A C 1
ATOM 645 O O . ARG A 1 80 ? -12.518 4.597 -2.843 1.00 82.94 80 ARG A O 1
ATOM 652 N N . GLU A 1 81 ? -12.932 5.009 -0.661 1.00 87.56 81 GLU A N 1
ATOM 653 C CA . GLU A 1 81 ? -11.650 5.625 -0.360 1.00 87.56 81 GLU A CA 1
ATOM 654 C C . GLU A 1 81 ? -10.606 4.541 -0.057 1.00 87.56 81 GLU A C 1
ATOM 656 O O . GLU A 1 81 ? -10.856 3.572 0.666 1.00 87.56 81 GLU A O 1
ATOM 661 N N . ILE A 1 82 ? -9.422 4.700 -0.637 1.00 89.69 82 ILE A N 1
ATOM 662 C CA . ILE A 1 82 ? -8.265 3.838 -0.438 1.00 89.69 82 ILE A CA 1
ATOM 663 C C . ILE A 1 82 ? -7.314 4.560 0.507 1.00 89.69 82 ILE A C 1
ATOM 665 O O . ILE A 1 82 ? -6.866 5.678 0.237 1.00 89.69 82 ILE A O 1
ATOM 669 N N . LEU A 1 83 ? -6.984 3.894 1.605 1.00 87.81 83 LEU A N 1
ATOM 670 C CA . LEU A 1 83 ? -5.963 4.320 2.542 1.00 87.81 83 LEU A CA 1
ATOM 671 C C . LEU A 1 83 ? -4.626 3.699 2.144 1.00 87.81 83 LEU A C 1
ATOM 673 O O . LEU A 1 83 ? -4.521 2.478 2.073 1.00 87.81 83 LEU A O 1
ATOM 677 N N . LEU A 1 84 ? -3.604 4.526 1.938 1.00 89.44 84 LEU A N 1
ATOM 678 C CA . LEU A 1 84 ? -2.224 4.111 1.691 1.00 89.44 84 LEU A CA 1
ATOM 679 C C . LEU A 1 84 ? -1.331 4.633 2.818 1.00 89.44 84 LEU A C 1
ATOM 681 O O . LEU A 1 84 ? -1.342 5.825 3.128 1.00 89.44 84 LEU A O 1
ATOM 685 N N . ASN A 1 85 ? -0.533 3.753 3.409 1.00 86.19 85 ASN A N 1
ATOM 686 C CA . ASN A 1 85 ? 0.355 4.077 4.513 1.00 86.19 85 ASN A CA 1
ATOM 687 C C . ASN A 1 85 ? 1.812 3.749 4.161 1.00 86.19 85 ASN A C 1
ATOM 689 O O . ASN A 1 85 ? 2.140 2.614 3.812 1.00 86.19 85 ASN A O 1
ATOM 693 N N . LEU A 1 86 ? 2.683 4.755 4.261 1.00 86.69 86 LEU A N 1
ATOM 694 C CA . LEU A 1 86 ? 4.107 4.675 3.937 1.00 86.69 86 LEU A CA 1
ATOM 695 C C . LEU A 1 86 ? 4.936 4.501 5.221 1.00 86.69 86 LEU A C 1
ATOM 697 O O . LEU A 1 86 ? 5.554 5.457 5.681 1.00 86.69 86 LEU A O 1
ATOM 701 N N . ASN A 1 87 ? 4.956 3.307 5.820 1.00 80.12 87 ASN A N 1
ATOM 702 C CA . ASN A 1 87 ? 5.626 3.084 7.113 1.00 80.12 87 ASN A CA 1
ATOM 703 C C . ASN A 1 87 ? 7.150 3.262 7.032 1.00 80.12 87 ASN A C 1
ATOM 705 O O . ASN A 1 87 ? 7.746 3.938 7.865 1.00 80.12 87 ASN A O 1
ATOM 709 N N . ASP A 1 88 ? 7.778 2.655 6.025 1.00 83.75 88 ASP A N 1
ATOM 710 C CA . ASP A 1 88 ? 9.227 2.696 5.809 1.00 83.75 88 ASP A CA 1
ATOM 711 C C . ASP A 1 88 ? 9.532 2.767 4.308 1.00 83.75 88 ASP A C 1
ATOM 713 O O . ASP A 1 88 ? 8.855 2.129 3.502 1.00 83.75 88 ASP A O 1
ATOM 717 N N . LEU A 1 89 ? 10.553 3.540 3.937 1.00 84.94 89 LEU A N 1
ATOM 718 C CA . LEU A 1 89 ? 11.017 3.764 2.563 1.00 84.94 89 LEU A CA 1
ATOM 719 C C . LEU A 1 89 ? 12.554 3.641 2.455 1.00 84.94 89 LEU A C 1
ATOM 721 O O . LEU A 1 89 ? 13.194 4.285 1.624 1.00 84.94 89 LEU A O 1
ATOM 725 N N . ALA A 1 90 ? 13.188 2.833 3.308 1.00 82.81 90 ALA A N 1
ATOM 726 C CA . ALA A 1 90 ? 14.639 2.651 3.345 1.00 82.81 90 ALA A CA 1
ATOM 727 C C . ALA A 1 90 ? 15.276 2.256 1.986 1.00 82.81 90 ALA A C 1
ATOM 729 O O . ALA A 1 90 ? 15.304 1.098 1.565 1.00 82.81 90 ALA A O 1
ATOM 730 N N . GLY A 1 91 ? 15.906 3.228 1.319 1.00 75.50 91 GLY A N 1
ATOM 731 C CA . GLY A 1 91 ? 16.586 3.010 0.034 1.00 75.50 91 GLY A CA 1
ATOM 732 C C . GLY A 1 91 ? 15.643 2.946 -1.172 1.00 75.50 91 GLY A C 1
ATOM 733 O O . GLY A 1 91 ? 16.061 2.485 -2.238 1.00 75.50 91 GLY A O 1
ATOM 734 N N . THR A 1 92 ? 14.407 3.421 -0.999 1.00 85.75 92 THR A N 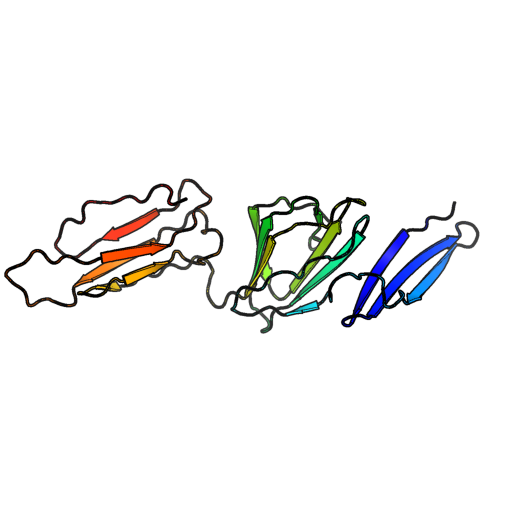1
ATOM 735 C CA . THR A 1 92 ? 13.364 3.474 -2.026 1.00 85.75 92 THR A CA 1
ATOM 736 C C . THR A 1 92 ? 12.737 4.862 -2.037 1.00 85.75 92 THR A C 1
ATOM 738 O O . THR A 1 92 ? 12.357 5.373 -0.990 1.00 85.75 92 THR A O 1
ATOM 741 N N . THR A 1 93 ? 12.580 5.470 -3.208 1.00 87.88 93 THR A N 1
ATOM 742 C CA . THR A 1 93 ? 11.849 6.735 -3.341 1.00 87.88 93 THR A CA 1
ATOM 743 C C . THR A 1 93 ? 10.416 6.451 -3.775 1.00 87.88 93 THR A C 1
ATOM 745 O O . THR A 1 93 ? 10.195 5.757 -4.769 1.00 87.88 93 THR A O 1
ATOM 748 N N . PHE A 1 94 ? 9.443 6.989 -3.037 1.00 88.94 94 PHE A N 1
ATOM 749 C CA . PHE A 1 94 ? 8.034 6.960 -3.421 1.00 88.94 94 PHE A CA 1
ATOM 750 C C . PHE A 1 94 ? 7.694 8.206 -4.237 1.00 88.94 94 PHE A C 1
ATOM 752 O O . PHE A 1 94 ? 7.785 9.330 -3.739 1.00 88.94 94 PHE A O 1
ATOM 759 N N . LEU A 1 95 ? 7.286 7.993 -5.484 1.00 87.12 95 LEU A N 1
ATOM 760 C CA . LEU A 1 95 ? 6.949 9.030 -6.448 1.00 87.12 95 LEU A CA 1
ATOM 761 C C . LEU A 1 95 ? 5.460 8.949 -6.781 1.00 87.12 95 LEU A C 1
ATOM 763 O O . LEU A 1 95 ? 5.020 7.989 -7.409 1.00 87.12 95 LEU A O 1
ATOM 767 N N . GLN A 1 96 ? 4.685 9.971 -6.435 1.00 83.62 96 GLN A N 1
ATOM 768 C CA . GLN A 1 96 ? 3.270 10.049 -6.813 1.00 83.62 96 GLN A CA 1
ATOM 769 C C . GLN A 1 96 ? 3.058 11.156 -7.835 1.00 83.62 96 GLN A C 1
ATOM 771 O O . GLN A 1 96 ? 3.668 12.223 -7.733 1.00 83.62 96 GLN A O 1
ATOM 776 N N . ARG A 1 97 ? 2.193 10.905 -8.822 1.00 70.00 97 ARG A N 1
ATOM 777 C CA . ARG A 1 97 ? 1.760 11.938 -9.761 1.00 70.00 97 ARG A CA 1
ATOM 778 C C . ARG A 1 97 ? 0.572 12.693 -9.146 1.00 70.00 97 ARG A C 1
ATOM 780 O O . ARG A 1 97 ? -0.480 12.083 -8.974 1.00 70.00 97 ARG A O 1
ATOM 787 N N . PRO A 1 98 ? 0.702 13.984 -8.800 1.00 64.75 98 PRO A N 1
ATOM 788 C CA . PRO A 1 98 ? -0.456 14.797 -8.449 1.00 64.75 98 PRO A CA 1
ATOM 789 C C . PRO A 1 98 ? -1.328 15.041 -9.691 1.00 64.75 98 PRO A C 1
ATOM 791 O O . PRO A 1 98 ? -0.811 15.043 -10.808 1.00 64.75 98 PRO A O 1
ATOM 794 N N . GLU A 1 99 ? -2.624 15.307 -9.488 1.00 57.09 99 GLU A N 1
ATOM 795 C CA . GLU A 1 99 ? -3.655 15.437 -10.540 1.00 57.09 99 GLU A CA 1
ATOM 796 C C . GLU A 1 99 ? -3.274 16.355 -11.722 1.00 57.09 99 GLU A C 1
ATOM 798 O O . GLU A 1 99 ? -3.784 16.158 -12.817 1.00 57.09 99 GLU A O 1
ATOM 803 N N . ASN A 1 100 ? -2.342 17.304 -11.548 1.00 50.03 100 ASN A N 1
ATOM 804 C CA . ASN A 1 100 ? -1.919 18.258 -12.583 1.00 50.03 100 ASN A CA 1
ATOM 805 C C . ASN A 1 100 ? -0.393 18.502 -12.653 1.00 50.03 100 ASN A C 1
ATOM 807 O O . ASN A 1 100 ? 0.034 19.618 -12.953 1.00 50.03 100 ASN A O 1
ATOM 811 N N . GLY A 1 101 ? 0.468 17.521 -12.354 1.00 58.91 101 GLY A N 1
ATOM 812 C CA . GLY A 1 101 ? 1.913 17.799 -12.364 1.00 58.91 101 GLY A CA 1
ATOM 813 C C . GLY A 1 101 ? 2.865 16.614 -12.453 1.00 58.91 101 GLY A C 1
ATOM 814 O O . GLY A 1 101 ? 2.469 15.459 -12.581 1.00 58.91 101 GLY A O 1
ATOM 815 N N . ASP A 1 102 ? 4.156 16.941 -12.387 1.00 63.41 102 ASP A N 1
ATOM 816 C CA . ASP A 1 102 ? 5.251 15.973 -12.348 1.00 63.41 102 ASP A CA 1
ATOM 817 C C . ASP A 1 102 ? 5.253 15.156 -11.051 1.00 63.41 102 ASP A C 1
ATOM 819 O O . ASP A 1 102 ? 4.763 15.599 -10.009 1.00 63.41 102 ASP A O 1
ATOM 823 N N . PHE A 1 103 ? 5.840 13.959 -11.124 1.00 65.94 103 PHE A N 1
ATOM 824 C CA . PHE A 1 103 ? 6.030 13.087 -9.968 1.00 65.94 103 PHE A CA 1
ATOM 825 C C . PHE A 1 103 ? 6.792 13.810 -8.850 1.00 65.94 103 PHE A C 1
ATOM 827 O O . PHE A 1 103 ? 7.848 14.392 -9.101 1.00 65.94 103 PHE A O 1
ATOM 834 N N . ARG A 1 104 ? 6.266 13.747 -7.622 1.00 71.31 104 ARG A N 1
ATOM 835 C CA . ARG A 1 104 ? 6.907 14.318 -6.430 1.00 71.31 104 ARG A CA 1
ATOM 836 C C . ARG A 1 104 ? 7.270 13.237 -5.420 1.00 71.31 104 ARG A C 1
ATOM 838 O O . ARG A 1 104 ? 6.476 12.325 -5.175 1.00 71.31 104 ARG A O 1
ATOM 845 N N . ASP A 1 105 ? 8.437 13.404 -4.809 1.00 71.94 105 ASP A N 1
ATOM 846 C CA . ASP A 1 105 ? 8.917 12.581 -3.701 1.00 71.94 105 ASP A CA 1
ATOM 847 C C . ASP A 1 105 ? 8.014 12.780 -2.478 1.00 71.94 105 ASP A C 1
ATOM 849 O O . ASP A 1 105 ? 7.727 13.912 -2.078 1.00 71.94 105 ASP A O 1
ATOM 853 N N . THR A 1 106 ? 7.567 11.679 -1.871 1.00 72.38 106 THR A N 1
ATOM 854 C CA . THR A 1 106 ? 6.817 11.703 -0.605 1.00 72.38 106 THR A CA 1
ATOM 855 C C . THR A 1 106 ? 7.636 11.022 0.497 1.00 72.38 106 THR A C 1
ATOM 857 O O . THR A 1 106 ? 8.107 9.904 0.277 1.00 72.38 106 THR A O 1
ATOM 860 N N . PRO A 1 107 ? 7.828 11.660 1.670 1.00 69.62 107 PRO A N 1
ATOM 861 C CA . PRO A 1 107 ? 8.563 11.060 2.783 1.00 69.62 107 PRO A CA 1
ATOM 862 C C . PRO A 1 107 ? 7.785 9.907 3.445 1.00 69.62 107 PRO A C 1
ATOM 864 O O . PRO A 1 107 ? 6.572 9.779 3.269 1.00 69.62 107 PRO A O 1
ATOM 867 N N . SER A 1 108 ? 8.485 9.076 4.225 1.00 66.56 108 SER A N 1
ATOM 868 C CA . SER A 1 108 ? 7.863 8.047 5.070 1.00 66.56 108 SER A CA 1
ATOM 869 C C . SER A 1 108 ? 7.060 8.666 6.223 1.00 66.56 108 SER A C 1
ATOM 871 O O . SER A 1 108 ? 7.191 9.850 6.535 1.00 66.56 108 SER A O 1
ATOM 873 N N . GLY A 1 109 ? 6.191 7.867 6.843 1.00 60.62 109 GLY A N 1
ATOM 874 C CA . GLY A 1 109 ? 5.261 8.291 7.893 1.00 60.62 109 GLY A CA 1
ATOM 875 C C . GLY A 1 109 ? 4.034 9.049 7.376 1.00 60.62 109 GLY A C 1
ATOM 876 O O . GLY A 1 109 ? 3.241 9.546 8.172 1.00 60.62 109 GLY A O 1
ATOM 877 N N . VAL A 1 110 ? 3.864 9.157 6.054 1.00 68.00 110 VAL A N 1
ATOM 878 C CA . VAL A 1 110 ? 2.731 9.857 5.444 1.00 68.00 110 VAL A CA 1
ATOM 879 C C . VAL A 1 110 ? 1.584 8.886 5.186 1.00 68.00 110 VAL A C 1
ATOM 881 O O . VAL A 1 110 ? 1.733 7.880 4.490 1.00 68.00 110 VAL A O 1
ATOM 884 N N . LEU A 1 111 ? 0.415 9.252 5.706 1.00 68.81 111 LEU A N 1
ATOM 885 C CA . LEU A 1 111 ? -0.866 8.632 5.402 1.00 68.81 111 LEU A CA 1
ATOM 886 C C . LEU A 1 111 ? -1.497 9.348 4.198 1.00 68.81 111 LEU A C 1
ATOM 888 O O . LEU A 1 111 ? -1.639 10.575 4.200 1.00 68.81 111 LEU A O 1
ATOM 892 N N . LYS A 1 112 ? -1.882 8.598 3.166 1.00 78.00 112 LYS A N 1
ATOM 893 C CA . LYS A 1 112 ? -2.537 9.116 1.959 1.00 78.00 112 LYS A CA 1
ATOM 894 C C . LYS A 1 112 ? -3.919 8.502 1.793 1.00 78.00 112 LYS A C 1
ATOM 896 O O . LYS A 1 112 ? -4.133 7.338 2.118 1.00 78.00 112 LYS A O 1
ATOM 901 N N . ARG A 1 113 ? -4.836 9.309 1.268 1.00 82.88 113 ARG A N 1
ATOM 902 C CA . ARG A 1 113 ? -6.223 8.945 1.001 1.00 82.88 113 ARG A CA 1
ATOM 903 C C . ARG A 1 113 ? -6.611 9.412 -0.392 1.00 82.88 113 ARG A C 1
ATOM 905 O O . ARG A 1 113 ? -6.294 10.545 -0.755 1.00 82.88 113 ARG A O 1
ATOM 912 N N . GLN A 1 114 ? -7.239 8.536 -1.163 1.00 83.88 114 GLN A N 1
ATOM 913 C CA . GLN A 1 114 ? -7.715 8.849 -2.506 1.00 83.88 114 GLN A CA 1
ATOM 914 C C . GLN A 1 114 ? -8.913 7.967 -2.852 1.00 83.88 114 GLN A C 1
ATOM 916 O O . GLN A 1 114 ? -8.997 6.829 -2.395 1.00 83.88 114 GLN A O 1
ATOM 921 N N . HIS A 1 115 ? -9.834 8.493 -3.652 1.00 84.94 115 HIS A N 1
ATOM 922 C CA . HIS A 1 115 ? -10.993 7.741 -4.126 1.00 84.94 115 HIS A CA 1
ATOM 923 C C . HIS A 1 115 ? -10.626 6.943 -5.374 1.00 84.94 115 HIS A C 1
ATOM 925 O O . HIS A 1 115 ? -9.858 7.432 -6.200 1.00 84.94 115 HIS A O 1
ATOM 931 N N . ASP A 1 116 ? -11.214 5.753 -5.507 1.00 85.81 116 ASP A N 1
ATOM 932 C CA . ASP A 1 116 ? -11.178 4.872 -6.684 1.00 85.81 116 ASP A CA 1
ATOM 933 C C . ASP A 1 116 ? -9.815 4.302 -7.088 1.00 85.81 116 ASP A C 1
ATOM 935 O O . ASP A 1 116 ? -9.706 3.087 -7.274 1.00 85.81 116 ASP A O 1
ATOM 939 N N . GLU A 1 117 ? -8.777 5.124 -7.226 1.00 91.31 117 GLU A N 1
ATOM 940 C CA . GLU A 1 117 ? -7.447 4.682 -7.627 1.00 91.31 117 GLU A CA 1
ATOM 941 C C . GLU A 1 117 ? -6.301 5.532 -7.061 1.00 91.31 117 GLU A C 1
ATOM 943 O O . GLU A 1 117 ? -6.443 6.719 -6.770 1.00 91.31 117 GLU A O 1
ATOM 948 N N . ILE A 1 118 ? -5.132 4.898 -6.919 1.00 90.81 118 ILE A N 1
ATOM 949 C CA . ILE A 1 118 ? -3.865 5.540 -6.553 1.00 90.81 118 ILE A CA 1
ATOM 950 C C . ILE A 1 118 ? -2.774 5.067 -7.512 1.00 90.81 118 ILE A C 1
ATOM 952 O O . ILE A 1 118 ? -2.427 3.884 -7.528 1.00 90.81 118 ILE A O 1
ATOM 956 N N . ASP A 1 119 ? -2.177 6.010 -8.241 1.00 90.50 119 ASP A N 1
ATOM 957 C CA . ASP A 1 119 ? -1.026 5.781 -9.117 1.00 90.50 119 ASP A CA 1
ATOM 958 C C . ASP A 1 119 ? 0.276 6.262 -8.470 1.00 90.50 119 ASP A C 1
ATOM 960 O O . ASP A 1 119 ? 0.408 7.429 -8.091 1.00 90.50 119 ASP A O 1
ATOM 964 N N . PHE A 1 120 ? 1.281 5.390 -8.397 1.00 90.75 120 PHE A N 1
ATOM 965 C CA . PHE A 1 120 ? 2.602 5.742 -7.876 1.00 90.75 120 PHE A CA 1
ATOM 966 C C . PHE A 1 120 ? 3.725 4.939 -8.538 1.00 90.75 120 PHE A C 1
ATOM 968 O O . PHE A 1 120 ? 3.505 3.949 -9.232 1.00 90.75 120 PHE A O 1
ATOM 975 N N . VAL A 1 121 ? 4.961 5.385 -8.343 1.00 89.75 121 VAL A N 1
ATOM 976 C CA . VAL A 1 121 ? 6.180 4.722 -8.806 1.00 89.75 121 VAL A CA 1
ATOM 977 C C . VAL A 1 121 ? 7.114 4.554 -7.616 1.00 89.75 121 VAL A C 1
ATOM 979 O O . VAL A 1 121 ? 7.376 5.506 -6.885 1.00 89.75 121 VAL A O 1
ATOM 982 N N . LEU A 1 122 ? 7.644 3.347 -7.441 1.00 90.69 122 LEU A N 1
ATOM 983 C CA . LEU A 1 122 ? 8.744 3.092 -6.517 1.00 90.69 122 LEU A CA 1
ATOM 984 C C . LEU A 1 122 ? 10.058 3.089 -7.288 1.00 90.69 122 LEU A C 1
ATOM 986 O O . LEU A 1 122 ? 10.228 2.326 -8.243 1.00 90.69 122 LEU A O 1
ATOM 990 N N . GLU A 1 123 ? 10.987 3.942 -6.872 1.00 88.19 1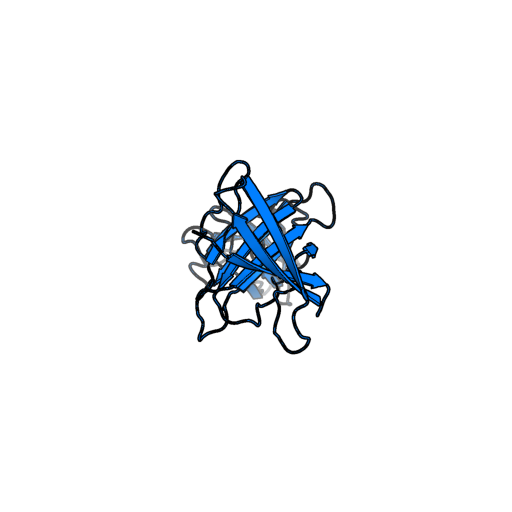23 GLU A N 1
ATOM 991 C CA . GLU A 1 123 ? 12.322 4.025 -7.448 1.00 88.19 123 GLU A CA 1
ATOM 992 C C . GLU A 1 123 ? 13.364 3.441 -6.488 1.00 88.19 123 GLU A C 1
ATOM 994 O O . GLU A 1 123 ? 13.592 3.950 -5.393 1.00 88.19 123 GLU A O 1
ATOM 999 N N . GLY A 1 124 ? 14.015 2.359 -6.915 1.00 86.12 124 GLY A N 1
ATOM 1000 C CA . GLY A 1 124 ? 15.170 1.783 -6.236 1.00 86.12 124 GLY A CA 1
ATOM 1001 C C . GLY A 1 124 ? 16.455 2.300 -6.868 1.00 86.12 124 GLY A C 1
ATOM 1002 O O . GLY A 1 124 ? 16.711 2.022 -8.039 1.00 86.12 124 GLY A O 1
ATOM 1003 N N . LEU A 1 125 ? 17.281 3.025 -6.110 1.00 80.25 125 LEU A N 1
ATOM 1004 C CA . LEU A 1 125 ? 18.497 3.665 -6.638 1.00 80.25 125 LEU A CA 1
ATOM 1005 C C . LEU A 1 125 ? 19.774 2.833 -6.441 1.00 80.25 125 LEU A C 1
ATOM 1007 O O . LEU A 1 125 ? 20.752 3.025 -7.161 1.00 80.25 125 LEU A O 1
ATOM 1011 N N . SER A 1 126 ? 19.797 1.914 -5.471 1.00 83.56 126 SER A N 1
ATOM 1012 C CA . SER A 1 126 ? 21.022 1.187 -5.117 1.00 83.56 126 SER A CA 1
ATOM 1013 C C . SER A 1 126 ? 21.307 0.023 -6.074 1.00 83.56 126 SER A C 1
ATOM 1015 O O . SER A 1 126 ? 20.478 -0.881 -6.175 1.00 83.56 126 SER A O 1
ATOM 1017 N N . PRO A 1 127 ? 22.500 -0.052 -6.690 1.00 84.19 127 PRO A N 1
ATOM 1018 C CA . PRO A 1 127 ? 22.904 -1.226 -7.465 1.00 84.19 127 PRO A CA 1
ATOM 1019 C C . PRO A 1 127 ? 23.341 -2.404 -6.581 1.00 84.19 127 PRO A C 1
ATOM 1021 O O . PRO A 1 127 ? 23.431 -3.541 -7.045 1.00 84.19 127 PRO A O 1
ATOM 1024 N N . TYR A 1 128 ? 23.601 -2.157 -5.293 1.00 86.31 128 TYR A N 1
ATOM 1025 C CA . TYR A 1 128 ? 24.153 -3.152 -4.370 1.00 86.31 128 TYR A CA 1
ATOM 1026 C C . TYR A 1 128 ? 23.108 -3.743 -3.426 1.00 86.31 128 TYR A C 1
ATOM 1028 O O . TYR A 1 128 ? 23.233 -4.897 -3.017 1.00 86.31 128 TYR A O 1
ATOM 1036 N N . ARG A 1 129 ? 22.085 -2.964 -3.067 1.00 86.19 129 ARG A N 1
ATOM 1037 C CA . ARG A 1 129 ? 21.052 -3.361 -2.107 1.00 86.19 129 ARG A CA 1
ATOM 1038 C C . ARG A 1 129 ? 19.694 -3.426 -2.787 1.00 86.19 129 ARG A C 1
ATOM 1040 O O . ARG A 1 129 ? 19.408 -2.642 -3.687 1.00 86.19 129 ARG A O 1
ATOM 1047 N N . LEU A 1 130 ? 18.872 -4.372 -2.347 1.00 88.12 130 LEU A N 1
ATOM 1048 C CA . LEU A 1 130 ? 17.465 -4.397 -2.729 1.00 88.12 130 LEU A CA 1
ATOM 1049 C C . LEU A 1 130 ? 16.734 -3.212 -2.078 1.00 88.12 130 LEU A C 1
ATOM 1051 O O . LEU A 1 130 ? 17.097 -2.846 -0.952 1.00 88.12 130 LEU A O 1
ATOM 1055 N N . PRO A 1 131 ? 15.731 -2.632 -2.760 1.00 88.38 131 PRO A N 1
ATOM 1056 C CA . PRO A 1 131 ? 14.792 -1.702 -2.143 1.00 88.38 131 PRO A CA 1
ATOM 1057 C C . PRO A 1 131 ? 14.188 -2.325 -0.880 1.00 88.38 131 PRO A C 1
ATOM 1059 O O . PRO A 1 131 ? 13.804 -3.494 -0.897 1.00 88.38 131 PRO A O 1
ATOM 1062 N N . ARG A 1 132 ? 14.133 -1.570 0.219 1.00 88.25 132 ARG A N 1
ATOM 1063 C CA . ARG A 1 132 ? 13.434 -1.972 1.444 1.00 88.25 132 ARG A CA 1
ATOM 1064 C C . ARG A 1 132 ? 12.365 -0.937 1.738 1.00 88.25 132 ARG A C 1
ATOM 1066 O O . ARG A 1 132 ? 12.638 0.260 1.739 1.00 88.25 132 ARG A O 1
ATOM 1073 N N . TYR A 1 133 ? 11.140 -1.392 1.922 1.00 90.19 133 TYR A N 1
ATOM 1074 C CA . TYR A 1 133 ? 10.021 -0.530 2.250 1.00 90.19 133 TYR A CA 1
ATOM 1075 C C . TYR A 1 133 ? 8.927 -1.347 2.921 1.00 90.19 133 TYR A C 1
ATOM 1077 O O . TYR A 1 133 ? 8.875 -2.567 2.798 1.00 90.19 133 TYR A O 1
ATOM 1085 N N . ASN A 1 134 ? 8.050 -0.654 3.632 1.00 89.94 134 ASN A N 1
ATOM 1086 C CA . ASN A 1 134 ? 6.834 -1.219 4.186 1.00 89.94 134 ASN A CA 1
ATOM 1087 C C . ASN A 1 134 ? 5.696 -0.268 3.826 1.00 89.94 134 ASN A C 1
ATOM 1089 O O . ASN A 1 134 ? 5.528 0.780 4.451 1.00 89.94 134 ASN A O 1
ATOM 1093 N N . ILE A 1 135 ? 4.969 -0.618 2.766 1.00 91.81 135 ILE A N 1
ATOM 1094 C CA . ILE A 1 135 ? 3.838 0.157 2.269 1.00 91.81 135 ILE A CA 1
ATOM 1095 C C . ILE A 1 135 ? 2.607 -0.728 2.336 1.00 91.81 135 ILE A C 1
ATOM 1097 O O . ILE A 1 135 ? 2.564 -1.785 1.702 1.00 91.81 135 ILE A O 1
ATOM 1101 N N . THR A 1 136 ? 1.602 -0.275 3.077 1.00 91.44 136 THR A N 1
ATOM 1102 C CA . THR A 1 136 ? 0.328 -0.975 3.218 1.00 91.44 136 THR A CA 1
ATOM 1103 C C . THR A 1 136 ? -0.811 -0.172 2.622 1.00 91.44 136 THR A C 1
ATOM 1105 O O . THR A 1 136 ? -0.787 1.058 2.616 1.00 91.44 136 THR A O 1
ATOM 1108 N N . PHE A 1 137 ? -1.830 -0.871 2.132 1.00 92.50 137 PHE A N 1
ATOM 1109 C CA . PHE A 1 137 ? -3.061 -0.259 1.656 1.00 92.50 137 PHE A CA 1
ATOM 1110 C C . PHE A 1 137 ? -4.295 -1.074 2.040 1.00 92.50 137 PHE A C 1
ATOM 1112 O O . PHE A 1 137 ? -4.214 -2.290 2.231 1.00 92.50 137 PHE A O 1
ATOM 1119 N N . LYS A 1 138 ? -5.434 -0.391 2.157 1.00 90.75 138 LYS A N 1
ATOM 1120 C CA . LYS A 1 138 ? -6.764 -0.992 2.312 1.00 90.75 138 LYS A CA 1
ATOM 1121 C C . LYS A 1 138 ? -7.857 -0.041 1.832 1.00 90.75 138 LYS A C 1
ATOM 1123 O O . LYS A 1 138 ? -7.623 1.151 1.663 1.00 90.75 138 LYS A O 1
ATOM 1128 N N . GLU A 1 139 ? -9.055 -0.564 1.641 1.00 90.62 139 GLU A N 1
ATOM 1129 C CA . GLU A 1 139 ? -10.274 0.220 1.467 1.00 90.62 139 GLU A CA 1
ATOM 1130 C C . GLU A 1 139 ? -10.869 0.598 2.808 1.00 90.62 139 GLU A C 1
ATOM 1132 O O . GLU A 1 139 ? -10.838 -0.172 3.771 1.00 90.62 139 GLU A O 1
ATOM 1137 N N . LEU A 1 140 ? -11.480 1.769 2.819 1.00 82.44 140 LEU A N 1
ATOM 1138 C CA . LEU A 1 140 ? -12.258 2.269 3.929 1.00 82.44 140 LEU A CA 1
ATOM 1139 C C . LEU A 1 140 ? -13.733 1.965 3.657 1.00 82.44 140 LEU A C 1
ATOM 1141 O O . LEU A 1 140 ? -14.282 2.325 2.614 1.00 82.44 140 LEU A O 1
ATOM 1145 N N . THR A 1 141 ? -14.357 1.226 4.574 1.00 74.44 141 THR A N 1
ATOM 1146 C CA . THR A 1 141 ? -15.802 0.935 4.556 1.00 74.44 141 THR A CA 1
ATOM 1147 C C . THR A 1 141 ? -16.612 1.942 5.358 1.00 74.44 141 THR A C 1
ATOM 1149 O O . THR A 1 141 ? -17.815 2.054 5.151 1.00 74.44 141 THR A O 1
ATOM 1152 N N . GLU A 1 142 ? -15.949 2.658 6.258 1.00 65.00 142 GLU A N 1
ATOM 1153 C CA . GLU A 1 142 ? -16.491 3.693 7.132 1.00 65.00 142 GLU A CA 1
ATOM 1154 C C . GLU A 1 142 ? -15.563 4.908 7.060 1.00 65.00 142 GLU A C 1
ATOM 1156 O O . GLU A 1 142 ? -14.430 4.791 6.577 1.00 65.00 142 GLU A O 1
ATOM 1161 N N . GLU A 1 143 ? -16.022 6.070 7.532 1.00 57.75 143 GLU A N 1
ATOM 1162 C CA . GLU A 1 143 ? -15.124 7.213 7.668 1.00 57.75 143 GLU A CA 1
ATOM 1163 C C . GLU A 1 143 ? -13.960 6.819 8.590 1.00 57.75 143 GLU A C 1
ATOM 1165 O O . GLU A 1 143 ? -14.182 6.466 9.756 1.00 57.75 143 GLU A O 1
ATOM 1170 N N . PRO A 1 144 ? -12.709 6.861 8.091 1.00 53.28 144 PRO A N 1
ATOM 1171 C CA . PRO A 1 144 ? -11.560 6.551 8.916 1.00 53.28 144 PRO A CA 1
ATOM 1172 C C . PRO A 1 144 ? -11.587 7.537 10.073 1.00 53.28 144 PRO A C 1
ATOM 1174 O O . PRO A 1 144 ? -11.881 8.719 9.871 1.00 53.28 144 PRO A O 1
ATOM 1177 N N . CYS A 1 145 ? -11.249 7.064 11.272 1.00 55.91 145 CYS A N 1
ATOM 1178 C CA . CYS A 1 145 ? -11.228 7.887 12.481 1.00 55.91 145 CYS A CA 1
ATOM 1179 C C . CYS A 1 145 ? -12.601 8.185 13.114 1.00 55.91 145 CYS A C 1
ATOM 1181 O O . CYS A 1 145 ? -12.649 8.955 14.079 1.00 55.91 145 CYS A O 1
ATOM 1183 N N . TYR A 1 146 ? -13.693 7.582 12.633 1.00 57.84 146 TYR A N 1
ATOM 1184 C CA . TYR A 1 146 ? -14.962 7.607 13.355 1.00 57.84 146 TYR A CA 1
ATOM 1185 C C . TYR A 1 146 ? -14.832 6.820 14.665 1.00 57.84 146 TYR A C 1
ATOM 1187 O O . TYR A 1 146 ? -14.323 5.698 14.702 1.00 57.84 146 TYR A O 1
ATOM 1195 N N . CYS A 1 147 ? -15.239 7.438 15.771 1.00 60.69 147 CYS A N 1
ATOM 1196 C CA . CYS A 1 147 ? -15.198 6.815 17.083 1.00 60.69 147 CYS A CA 1
ATOM 1197 C C . CYS A 1 147 ? -16.543 7.013 17.762 1.00 60.69 147 CYS A C 1
ATOM 1199 O O . CYS A 1 147 ? -16.801 8.074 18.330 1.00 60.69 147 CYS A O 1
ATOM 1201 N N . ASP A 1 148 ? -17.391 5.992 17.687 1.00 56.69 148 ASP A N 1
ATOM 1202 C CA . ASP A 1 148 ? -18.652 5.989 18.417 1.00 56.69 148 ASP A CA 1
ATOM 1203 C C . ASP A 1 148 ? -18.398 5.971 19.928 1.00 56.69 148 ASP A C 1
ATOM 1205 O O . ASP A 1 148 ? -17.444 5.344 20.412 1.00 56.69 148 ASP A O 1
ATOM 1209 N N . GLU A 1 149 ? -19.290 6.613 20.686 1.00 58.81 149 GLU A N 1
ATOM 1210 C CA . GLU A 1 149 ? -19.397 6.419 22.135 1.00 58.81 149 GLU A CA 1
ATOM 1211 C C . GLU A 1 149 ? -19.935 5.004 22.405 1.00 58.81 149 GLU A C 1
ATOM 1213 O O . GLU A 1 149 ? -21.094 4.790 22.747 1.00 58.81 149 GLU A O 1
ATOM 1218 N N . ALA A 1 150 ? -19.083 4.003 22.196 1.00 64.56 150 ALA A N 1
ATOM 1219 C CA . ALA A 1 150 ? -19.456 2.611 22.351 1.00 64.56 150 ALA A CA 1
ATOM 1220 C C . ALA A 1 150 ? -19.428 2.215 23.831 1.00 64.56 150 ALA A C 1
ATOM 1222 O O . ALA A 1 150 ? -18.413 2.363 24.529 1.00 64.56 150 ALA A O 1
ATOM 1223 N N . TYR A 1 151 ? -20.549 1.661 24.284 1.00 67.50 151 TYR A N 1
ATOM 1224 C CA . TYR A 1 151 ? -20.640 0.939 25.541 1.00 67.50 151 TYR A CA 1
ATOM 1225 C C . TYR A 1 151 ? -19.900 -0.394 25.407 1.00 67.50 151 TYR A C 1
ATOM 1227 O O . TYR A 1 151 ? -20.154 -1.169 24.487 1.00 67.50 151 TYR A O 1
ATOM 1235 N N . VAL A 1 152 ? -18.979 -0.665 26.324 1.00 71.44 152 VAL A N 1
ATOM 1236 C CA . VAL A 1 152 ? -18.257 -1.932 26.420 1.00 71.44 152 VAL A CA 1
ATOM 1237 C C . VAL A 1 152 ? -18.752 -2.640 27.669 1.00 71.44 152 VAL A C 1
ATOM 1239 O O . VAL A 1 152 ? -18.515 -2.181 28.786 1.00 71.44 152 VAL A O 1
ATOM 1242 N N . VAL A 1 153 ? -19.461 -3.748 27.480 1.00 72.19 153 VAL A N 1
ATOM 1243 C CA . VAL A 1 153 ? -19.912 -4.577 28.598 1.00 72.19 153 VAL A CA 1
ATOM 1244 C C . VAL A 1 153 ? -18.719 -5.377 29.118 1.00 72.19 153 VAL A C 1
ATOM 1246 O O . VAL A 1 153 ? -18.073 -6.091 28.354 1.00 72.19 153 VAL A O 1
ATOM 1249 N N . VAL A 1 154 ? -18.406 -5.230 30.404 1.00 71.25 154 VAL A N 1
ATOM 1250 C CA . VAL A 1 154 ? -17.281 -5.891 31.080 1.00 71.25 154 VAL A CA 1
ATOM 1251 C C . VAL A 1 154 ? -17.777 -6.863 32.139 1.00 71.25 154 VAL A C 1
ATOM 1253 O O . VAL A 1 154 ? -18.815 -6.651 32.766 1.00 71.25 154 VAL A O 1
ATOM 1256 N N . GLY A 1 155 ? -17.026 -7.942 32.333 1.00 68.75 155 GLY A N 1
ATOM 1257 C CA . GLY A 1 155 ? -17.308 -8.973 33.325 1.00 68.75 155 GLY A CA 1
ATOM 1258 C C . GLY A 1 155 ? -16.014 -9.622 33.803 1.00 68.75 155 GLY A C 1
ATOM 1259 O O . GLY A 1 155 ? -15.013 -8.941 34.010 1.00 68.75 155 GLY A O 1
ATOM 1260 N N . THR A 1 156 ? -16.026 -10.943 33.959 1.00 68.12 156 THR A N 1
ATOM 1261 C CA . THR A 1 156 ? -14.857 -11.715 34.408 1.00 68.12 156 THR A CA 1
ATOM 1262 C C . THR A 1 156 ? -13.810 -11.937 33.317 1.00 68.12 156 THR A C 1
ATOM 1264 O O . THR A 1 156 ? -12.641 -12.146 33.636 1.00 68.12 156 THR A O 1
ATOM 1267 N N . GLU A 1 157 ? -14.205 -11.905 32.043 1.00 70.69 157 GLU A N 1
ATOM 1268 C CA . GLU A 1 157 ? -13.286 -12.081 30.917 1.00 70.69 157 GLU A CA 1
ATOM 1269 C C . GLU A 1 157 ? -12.609 -10.759 30.518 1.00 70.69 157 GLU A C 1
ATOM 1271 O O . GLU A 1 157 ? -13.271 -9.713 30.500 1.00 70.69 157 GLU A O 1
ATOM 1276 N N . PRO A 1 158 ? -11.305 -10.779 30.175 1.00 66.81 158 PRO A N 1
ATOM 1277 C CA . PRO A 1 158 ? -10.617 -9.597 29.680 1.00 66.81 158 PRO A CA 1
ATOM 1278 C C . PRO A 1 158 ? -11.203 -9.102 28.357 1.00 66.81 158 PRO A C 1
ATOM 1280 O O . PRO A 1 158 ? -11.365 -9.871 27.411 1.00 66.81 158 PRO A O 1
ATOM 1283 N N . VAL A 1 159 ? -11.456 -7.798 28.262 1.00 70.25 159 VAL A N 1
ATOM 1284 C CA . VAL A 1 159 ? -11.895 -7.165 27.010 1.00 70.25 159 VAL A CA 1
ATOM 1285 C C . VAL A 1 159 ? -10.718 -6.536 26.271 1.00 70.25 159 VAL A C 1
ATOM 1287 O O . VAL A 1 159 ? -9.856 -5.892 26.876 1.00 70.25 159 VAL A O 1
ATOM 1290 N N . HIS A 1 160 ? -10.701 -6.687 24.947 1.00 69.19 160 HIS A N 1
ATOM 1291 C CA . HIS A 1 160 ? -9.702 -6.073 24.077 1.00 69.19 160 HIS A CA 1
ATOM 1292 C C . HIS A 1 160 ? -10.272 -4.825 23.412 1.00 69.19 160 HIS A C 1
ATOM 1294 O O . HIS A 1 160 ? -11.315 -4.876 22.762 1.00 69.19 160 HIS A O 1
ATOM 1300 N N . ILE A 1 161 ? -9.571 -3.703 23.556 1.00 67.38 161 ILE A N 1
ATOM 1301 C CA . ILE A 1 161 ? -9.930 -2.442 22.907 1.00 67.38 161 ILE A CA 1
ATOM 1302 C C . ILE A 1 161 ? -8.789 -2.019 22.003 1.00 67.38 161 ILE A C 1
ATOM 1304 O O . ILE A 1 161 ? -7.651 -1.887 22.446 1.00 67.38 161 ILE A O 1
ATOM 1308 N N . THR A 1 162 ? -9.107 -1.768 20.741 1.00 65.50 162 THR A N 1
ATOM 1309 C CA . THR A 1 162 ? -8.167 -1.250 19.751 1.00 65.50 162 THR A CA 1
ATOM 1310 C C . THR A 1 162 ? -8.456 0.219 19.466 1.00 65.50 162 THR A C 1
ATOM 1312 O O . THR A 1 162 ? -9.613 0.652 19.495 1.00 65.50 162 THR A O 1
ATOM 1315 N N . SER A 1 163 ? -7.419 1.002 19.163 1.00 62.06 163 SER A N 1
ATOM 1316 C CA . SER A 1 163 ? -7.619 2.322 18.559 1.00 62.06 163 SER A CA 1
ATOM 1317 C C . SER A 1 163 ? -8.391 2.216 17.241 1.00 62.06 163 SER A C 1
ATOM 1319 O O . SER A 1 163 ? -8.311 1.173 16.579 1.00 62.06 163 SER A O 1
ATOM 1321 N N . PRO A 1 164 ? -9.075 3.294 16.807 1.00 61.75 164 PRO A N 1
ATOM 1322 C CA . PRO A 1 164 ? -9.514 3.393 15.422 1.00 61.75 164 PRO A CA 1
ATOM 1323 C C . PRO A 1 164 ? -8.352 3.045 14.488 1.00 61.75 164 PRO A C 1
ATOM 1325 O O . PRO A 1 164 ? -7.214 3.444 14.746 1.00 61.75 164 PRO A O 1
ATOM 1328 N N . GLU A 1 165 ? -8.642 2.278 13.439 1.00 62.91 165 GLU A N 1
ATOM 1329 C CA . GLU A 1 165 ? -7.686 1.900 12.392 1.00 62.91 165 GLU A CA 1
ATOM 1330 C C . GLU A 1 165 ? -6.513 0.984 12.805 1.00 62.91 165 GLU A C 1
ATOM 1332 O O . GLU A 1 165 ? -5.649 0.711 11.972 1.00 62.91 165 GLU A O 1
ATOM 1337 N N . PHE A 1 166 ? -6.473 0.437 14.029 1.00 59.47 166 PHE A N 1
ATOM 1338 C CA . PHE A 1 166 ? -5.435 -0.531 14.429 1.00 59.47 166 PHE A CA 1
ATOM 1339 C C . PHE A 1 166 ? -5.333 -1.713 13.432 1.00 59.47 166 PHE A C 1
ATOM 1341 O O . PHE A 1 166 ? -6.373 -2.240 13.028 1.00 59.47 166 PHE A O 1
ATOM 1348 N N . PRO A 1 167 ? -4.125 -2.190 13.049 1.00 60.72 167 PRO A N 1
ATOM 1349 C CA . PRO A 1 167 ? -2.777 -1.822 13.507 1.00 60.72 167 PRO A CA 1
ATOM 1350 C C . PRO A 1 167 ? -2.085 -0.712 12.683 1.00 60.72 167 PRO A C 1
ATOM 1352 O O . PRO A 1 167 ? -0.861 -0.688 12.579 1.00 60.72 167 PRO A O 1
ATOM 1355 N N . ILE A 1 168 ? -2.832 0.179 12.032 1.00 62.62 168 ILE A N 1
ATOM 1356 C CA . ILE A 1 168 ? -2.266 1.315 11.289 1.00 62.62 168 ILE A CA 1
ATOM 1357 C C . ILE A 1 168 ? -2.073 2.510 12.237 1.00 62.62 168 ILE A C 1
ATOM 1359 O O . ILE A 1 168 ? -2.649 2.570 13.324 1.00 62.62 168 ILE A O 1
ATOM 1363 N N . THR A 1 169 ? -1.231 3.454 11.820 1.00 58.94 169 THR A N 1
ATOM 1364 C CA . THR A 1 169 ? -0.975 4.739 12.469 1.00 58.94 169 THR A CA 1
ATOM 1365 C C . THR A 1 169 ? -2.265 5.450 12.891 1.00 58.94 169 THR A C 1
ATOM 1367 O O . THR A 1 169 ? -3.138 5.708 12.060 1.00 58.94 169 THR A O 1
ATOM 1370 N N . HIS A 1 170 ? -2.368 5.798 14.178 1.00 55.28 170 HIS A N 1
ATOM 1371 C CA . HIS A 1 170 ? -3.522 6.498 14.742 1.00 55.28 170 HIS A CA 1
ATOM 1372 C C . HIS A 1 170 ? -3.761 7.863 14.082 1.00 55.28 170 HIS A C 1
ATOM 1374 O O . HIS A 1 170 ? -2.844 8.650 13.851 1.00 55.28 170 HIS A O 1
ATOM 1380 N N . CYS A 1 171 ? -5.032 8.182 13.857 1.00 57.31 171 CYS A N 1
ATOM 1381 C CA . CYS A 1 171 ? -5.481 9.462 13.330 1.00 57.31 171 CYS A CA 1
ATOM 1382 C C . CYS A 1 171 ? -5.132 10.641 14.254 1.00 57.31 171 CYS A C 1
ATOM 1384 O O . CYS A 1 171 ? -5.481 10.650 15.438 1.00 57.31 171 CYS A O 1
ATOM 1386 N N . SER A 1 172 ? -4.488 11.684 13.737 1.00 53.12 172 SER A N 1
ATOM 1387 C CA . SER A 1 172 ? -4.210 12.879 14.535 1.00 53.12 172 SER A CA 1
ATOM 1388 C C . SER A 1 172 ? -5.511 13.593 14.946 1.00 53.12 172 SER A C 1
ATOM 1390 O O . SER A 1 172 ? -6.464 13.685 14.175 1.00 53.12 172 SER A O 1
ATOM 1392 N N . LYS A 1 173 ? -5.561 14.097 16.190 1.00 53.84 173 LYS A N 1
ATOM 1393 C CA . LYS A 1 173 ? -6.674 14.887 16.775 1.00 53.84 173 LYS A CA 1
ATOM 1394 C C . LYS A 1 173 ? -8.011 14.159 17.014 1.00 53.84 173 LYS A C 1
ATOM 1396 O O . LYS A 1 173 ? -9.009 14.824 17.290 1.00 53.84 173 LYS A O 1
ATOM 1401 N N . VAL A 1 174 ? -8.048 12.829 16.991 1.00 56.78 174 VAL A N 1
ATOM 1402 C CA . VAL A 1 174 ? -9.256 12.064 17.355 1.00 56.78 174 VAL A CA 1
ATOM 1403 C C . VAL A 1 174 ? -9.359 11.887 18.865 1.00 56.78 174 VAL A C 1
ATOM 1405 O O . VAL A 1 174 ? -8.369 11.583 19.532 1.00 56.78 174 VAL A O 1
ATOM 1408 N N . ARG A 1 175 ? -10.572 12.053 19.404 1.00 58.69 175 ARG A N 1
ATOM 1409 C CA . ARG A 1 175 ? -10.900 11.777 20.807 1.00 58.69 175 ARG A CA 1
ATOM 1410 C C . ARG A 1 175 ? -11.886 10.623 20.871 1.00 58.69 175 ARG A C 1
ATOM 1412 O O . ARG A 1 175 ? -13.053 10.792 20.540 1.00 58.69 175 ARG A O 1
ATOM 1419 N N . CYS A 1 176 ? -11.407 9.475 21.329 1.00 62.06 176 CYS A N 1
ATOM 1420 C CA . CYS A 1 176 ? -12.236 8.300 21.546 1.00 62.06 176 CYS A CA 1
ATOM 1421 C C . CYS A 1 176 ? -12.676 8.209 23.001 1.00 62.06 176 CYS A C 1
ATOM 1423 O O . CYS A 1 176 ? -11.842 8.210 23.912 1.00 62.06 176 CYS A O 1
ATOM 1425 N N . LYS A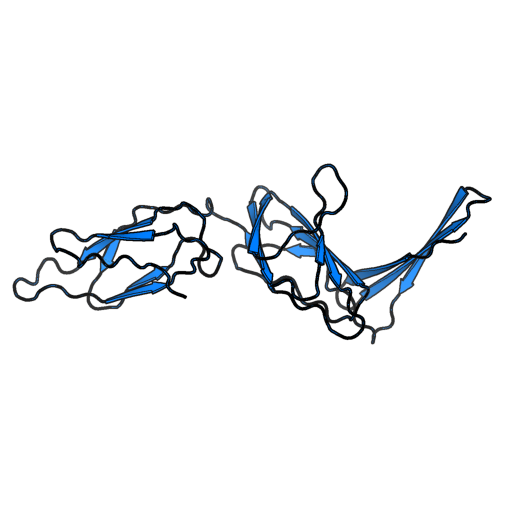 1 177 ? -13.984 8.076 23.212 1.00 65.12 177 LYS A N 1
ATOM 1426 C CA . LYS A 1 177 ? -14.571 7.812 24.523 1.00 65.12 177 LYS A CA 1
ATOM 1427 C C . LYS A 1 177 ? -15.160 6.410 24.538 1.00 65.12 177 LYS A C 1
ATOM 1429 O O . LYS A 1 177 ? -15.936 6.057 23.657 1.00 65.12 177 LYS A O 1
ATOM 1434 N N . ARG A 1 178 ? -14.803 5.619 25.547 1.00 67.44 178 ARG A N 1
ATOM 1435 C CA . ARG A 1 178 ? -15.384 4.291 25.775 1.00 67.44 178 ARG A CA 1
ATOM 1436 C C . ARG A 1 178 ? -15.967 4.246 27.178 1.00 67.44 178 ARG A C 1
ATOM 1438 O O . ARG A 1 178 ? -15.287 4.611 28.139 1.00 67.44 178 ARG A O 1
ATOM 1445 N N . ARG A 1 179 ? -17.223 3.811 27.276 1.00 66.81 179 ARG A N 1
ATOM 1446 C CA . ARG A 1 179 ? -17.916 3.638 28.553 1.00 66.81 179 ARG A CA 1
ATOM 1447 C C . ARG A 1 179 ? -17.941 2.167 28.907 1.00 66.81 179 ARG A C 1
ATOM 1449 O O . ARG A 1 179 ? -18.490 1.381 28.143 1.00 66.81 179 ARG A O 1
ATOM 1456 N N . PHE A 1 180 ? -17.380 1.801 30.049 1.00 73.00 180 PHE A N 1
ATOM 1457 C CA . PHE A 1 180 ? -17.479 0.431 30.536 1.00 73.00 180 PHE A CA 1
ATOM 1458 C C . PHE A 1 180 ? -18.736 0.265 31.383 1.00 73.00 180 PHE A C 1
ATOM 1460 O O . PHE A 1 180 ? -18.969 1.044 32.306 1.00 73.00 180 PHE A O 1
ATOM 1467 N N . ILE A 1 181 ? -19.541 -0.744 31.061 1.00 69.44 181 ILE A N 1
ATOM 1468 C CA . ILE A 1 181 ? -20.713 -1.136 31.844 1.00 69.44 181 ILE A CA 1
ATOM 1469 C C . ILE A 1 181 ? -20.446 -2.521 32.414 1.00 69.44 181 ILE A C 1
ATOM 1471 O O . ILE A 1 181 ? -20.188 -3.459 31.666 1.00 69.44 181 ILE A O 1
ATOM 1475 N N . HIS A 1 182 ? -20.521 -2.665 33.732 1.00 69.56 182 HIS A N 1
ATOM 1476 C CA . HIS A 1 182 ? -20.391 -3.972 34.360 1.00 69.56 182 HIS A CA 1
ATOM 1477 C C . HIS A 1 182 ? -21.647 -4.815 34.093 1.00 69.56 182 HIS A C 1
ATOM 1479 O O . HIS A 1 182 ? -22.758 -4.360 34.355 1.00 69.56 182 HIS A O 1
ATOM 1485 N N . ASN A 1 183 ? -21.479 -6.037 33.583 1.00 65.31 183 ASN A N 1
ATOM 1486 C CA . ASN A 1 183 ? -22.591 -6.965 33.337 1.00 65.31 183 ASN A CA 1
ATOM 1487 C C . ASN A 1 183 ? -23.237 -7.453 34.647 1.00 65.31 183 ASN A C 1
ATOM 1489 O O . ASN A 1 183 ? -24.388 -7.873 34.676 1.00 65.31 183 ASN A O 1
ATOM 1493 N N . ASP A 1 184 ? -22.479 -7.407 35.743 1.00 60.88 184 ASP A N 1
ATOM 1494 C CA . ASP A 1 184 ? -22.910 -7.915 37.040 1.00 60.88 184 ASP A CA 1
ATOM 1495 C C . ASP A 1 184 ? -23.406 -6.753 37.914 1.00 60.88 184 ASP A C 1
ATOM 1497 O O . ASP A 1 184 ? -22.622 -6.102 38.604 1.00 60.88 184 ASP A O 1
ATOM 1501 N N . THR A 1 185 ? -24.705 -6.456 37.849 1.00 53.47 185 THR A N 1
ATOM 1502 C CA . THR A 1 185 ? -25.385 -5.485 38.728 1.00 53.47 185 THR A CA 1
ATOM 1503 C C . THR A 1 185 ? -25.792 -6.087 40.081 1.00 53.47 185 THR A C 1
ATOM 1505 O O . THR A 1 185 ? -26.434 -5.408 40.878 1.00 53.47 185 THR A O 1
ATOM 1508 N N . LEU A 1 186 ? -25.464 -7.359 40.353 1.00 49.53 186 LEU A N 1
ATOM 1509 C CA . LEU A 1 186 ? -26.043 -8.136 41.460 1.00 49.53 186 LEU A CA 1
ATOM 1510 C C . LEU A 1 186 ? -25.048 -8.593 42.541 1.00 49.53 186 LEU A C 1
ATOM 1512 O O . LEU A 1 186 ? -25.464 -9.224 43.512 1.00 49.53 186 LEU A O 1
ATOM 1516 N N . ARG A 1 187 ? -23.756 -8.255 42.451 1.00 50.94 187 ARG A N 1
ATOM 1517 C CA . ARG A 1 187 ? -22.790 -8.555 43.525 1.00 50.94 187 ARG A CA 1
ATOM 1518 C C . ARG A 1 187 ? -22.643 -7.374 44.480 1.00 50.94 187 ARG A C 1
ATOM 1520 O O . ARG A 1 187 ? -21.973 -6.398 44.171 1.00 50.94 187 ARG A O 1
ATOM 1527 N N . HIS A 1 188 ? -23.266 -7.479 45.652 1.00 50.53 188 HIS A N 1
ATOM 1528 C CA . HIS A 1 188 ? -23.195 -6.465 46.712 1.00 50.53 188 HIS A CA 1
ATOM 1529 C C . HIS A 1 188 ? -21.888 -6.471 47.529 1.00 50.53 188 HIS A C 1
ATOM 1531 O O . HIS A 1 188 ? -21.639 -5.499 48.232 1.00 50.53 188 HIS A O 1
ATOM 1537 N N . ASP A 1 189 ? -21.018 -7.483 47.393 1.00 46.25 189 ASP A N 1
ATOM 1538 C CA . ASP A 1 189 ? -19.935 -7.706 48.374 1.00 46.25 189 ASP A CA 1
ATOM 1539 C C . ASP A 1 189 ? -18.498 -7.680 47.827 1.00 46.25 189 ASP A C 1
ATOM 1541 O O . ASP A 1 189 ? -17.547 -7.995 48.541 1.00 46.25 189 ASP A O 1
ATOM 1545 N N . SER A 1 190 ? -18.280 -7.267 46.581 1.00 53.91 190 SER A N 1
ATOM 1546 C CA . SER A 1 190 ? -16.919 -7.118 46.057 1.00 53.91 190 SER A CA 1
ATOM 1547 C C . SER A 1 190 ? -16.839 -5.923 45.131 1.00 53.91 190 SER A C 1
ATOM 1549 O O . SER A 1 190 ? -17.641 -5.829 44.206 1.00 53.91 190 SER A O 1
ATOM 1551 N N . GLN A 1 191 ? -15.855 -5.044 45.351 1.00 57.56 191 GLN A N 1
ATOM 1552 C CA . GLN A 1 191 ? -15.476 -4.025 44.372 1.00 57.56 191 GLN A CA 1
ATOM 1553 C C . GLN A 1 191 ? -15.339 -4.713 43.005 1.00 57.56 191 GLN A C 1
ATOM 1555 O O . GLN A 1 191 ? -14.492 -5.603 42.882 1.00 57.56 191 GLN A O 1
ATOM 1560 N N . PRO A 1 192 ? -16.182 -4.389 42.011 1.00 57.56 192 PRO A N 1
ATOM 1561 C CA . PRO A 1 192 ? -16.116 -5.058 40.725 1.00 57.56 192 PRO A CA 1
ATOM 1562 C C . PRO A 1 192 ? -14.780 -4.705 40.073 1.00 57.56 192 PRO A C 1
ATOM 1564 O O . PRO A 1 192 ? -14.473 -3.539 39.820 1.00 57.56 192 PRO A O 1
ATOM 1567 N N . THR A 1 193 ? -13.957 -5.725 39.854 1.00 59.59 193 THR A N 1
ATOM 1568 C CA . THR A 1 193 ? -12.679 -5.621 39.158 1.00 59.59 193 THR A CA 1
ATOM 1569 C C . THR A 1 193 ? -12.818 -6.285 37.797 1.00 59.59 193 THR A C 1
ATOM 1571 O O . THR A 1 193 ? -13.277 -7.419 37.688 1.00 59.59 193 THR A O 1
ATOM 1574 N N . PHE A 1 194 ? -12.414 -5.576 36.746 1.00 62.38 194 PHE A N 1
ATOM 1575 C CA . PHE A 1 194 ? -12.323 -6.115 35.393 1.00 62.38 194 PHE A CA 1
ATOM 1576 C C . PHE A 1 194 ? -10.939 -5.822 34.821 1.00 62.38 194 PHE A C 1
ATOM 1578 O O . PHE A 1 194 ? -10.256 -4.886 35.245 1.00 62.38 194 PHE A O 1
ATOM 1585 N N . VAL A 1 195 ? -10.524 -6.630 33.849 1.00 61.38 195 VAL A N 1
ATOM 1586 C CA . VAL A 1 195 ? -9.269 -6.438 33.121 1.00 61.38 195 VAL A CA 1
ATOM 1587 C C . VAL A 1 195 ? -9.605 -5.980 31.708 1.00 61.38 195 VAL A C 1
ATOM 1589 O O . VAL A 1 195 ? -10.410 -6.599 31.020 1.00 61.38 195 VAL A O 1
ATOM 1592 N N . ALA A 1 196 ? -8.987 -4.890 31.263 1.00 62.12 196 ALA A N 1
ATOM 1593 C CA . ALA A 1 196 ? -9.069 -4.435 29.882 1.00 62.12 196 ALA A CA 1
ATOM 1594 C C . ALA A 1 196 ? -7.656 -4.323 29.310 1.00 62.12 196 ALA A C 1
ATOM 1596 O O . ALA A 1 196 ? -6.774 -3.719 29.924 1.00 62.12 196 ALA A O 1
ATOM 1597 N N . THR A 1 197 ? -7.439 -4.900 28.132 1.00 59.34 197 THR A N 1
ATOM 1598 C CA . THR A 1 197 ? -6.188 -4.757 27.385 1.00 59.34 197 THR A CA 1
ATOM 1599 C C . THR A 1 197 ? -6.410 -3.787 26.235 1.00 59.34 197 THR A C 1
ATOM 1601 O O . THR A 1 197 ? -7.253 -4.009 25.365 1.00 59.34 197 THR A O 1
ATOM 1604 N N . VAL A 1 198 ? -5.654 -2.690 26.243 1.00 60.59 198 VAL A N 1
ATOM 1605 C CA . VAL A 1 198 ? -5.752 -1.633 25.234 1.00 60.59 198 VAL A CA 1
ATOM 1606 C C . VAL A 1 198 ? -4.584 -1.763 24.266 1.00 60.59 198 VAL A C 1
ATOM 1608 O O . VAL A 1 198 ? -3.426 -1.685 24.671 1.00 60.59 198 VAL A O 1
ATOM 1611 N N . HIS A 1 199 ? -4.890 -1.941 22.986 1.00 59.12 199 HIS A N 1
ATOM 1612 C CA . HIS A 1 199 ? -3.921 -1.935 21.898 1.00 59.12 199 HIS A CA 1
ATOM 1613 C C . HIS A 1 199 ? -3.971 -0.572 21.197 1.00 59.12 199 HIS A C 1
ATOM 1615 O O . HIS A 1 199 ? -5.000 -0.185 20.638 1.00 59.12 199 HIS A O 1
ATOM 1621 N N . PHE A 1 200 ? -2.863 0.167 21.252 1.00 55.91 200 PHE A N 1
ATOM 1622 C CA . PHE A 1 200 ? -2.752 1.526 20.724 1.00 55.91 200 PHE A CA 1
ATOM 1623 C C . PHE A 1 200 ? -1.460 1.680 19.927 1.00 55.91 200 PHE A C 1
ATOM 1625 O O . PHE A 1 200 ? -0.419 1.216 20.377 1.00 55.91 200 PHE A O 1
ATOM 1632 N N . LEU A 1 201 ? -1.525 2.354 18.778 1.00 52.12 201 LEU A N 1
ATOM 1633 C CA . LEU A 1 201 ? -0.356 2.735 17.979 1.00 52.12 201 LEU A CA 1
ATOM 1634 C C . LEU A 1 201 ? -0.373 4.254 17.769 1.00 52.12 201 LEU A C 1
ATOM 1636 O O . LEU A 1 201 ? -0.951 4.742 16.800 1.00 52.12 201 LEU A O 1
ATOM 1640 N N . SER A 1 202 ? 0.218 5.016 18.699 1.00 49.25 202 SER A N 1
ATOM 1641 C CA . SER A 1 202 ? 0.354 6.477 18.562 1.00 49.25 202 SER A CA 1
ATOM 1642 C C . SER A 1 202 ? 1.664 6.840 17.895 1.00 49.25 202 SER A C 1
ATOM 1644 O O . SER A 1 202 ? 2.721 6.481 18.402 1.00 49.25 202 SER A O 1
ATOM 1646 N N . THR A 1 203 ? 1.622 7.675 16.864 1.00 43.12 203 THR A N 1
ATOM 1647 C CA . THR A 1 203 ? 2.825 8.367 16.368 1.00 43.12 203 THR A CA 1
ATOM 1648 C C . THR A 1 203 ? 2.824 9.864 16.669 1.00 43.12 203 THR A C 1
ATOM 1650 O O . THR A 1 203 ? 3.846 10.517 16.480 1.00 43.12 203 THR A O 1
ATOM 1653 N N . GLU A 1 204 ? 1.721 10.425 17.180 1.00 46.50 204 GLU A N 1
ATOM 1654 C CA . GLU A 1 204 ? 1.628 11.851 17.507 1.00 46.50 204 GLU A CA 1
ATOM 1655 C C . GLU A 1 204 ? 1.223 12.108 18.965 1.00 46.50 204 GLU A C 1
ATOM 1657 O O . GLU A 1 204 ? 0.430 11.384 19.568 1.00 46.50 204 GLU A O 1
ATOM 1662 N N . ALA A 1 205 ? 1.764 13.194 19.523 1.00 45.78 205 ALA A N 1
ATOM 1663 C CA . ALA A 1 205 ? 1.766 13.530 20.948 1.00 45.78 205 ALA A CA 1
ATOM 1664 C C . ALA A 1 205 ? 0.397 13.913 21.563 1.00 45.78 205 ALA A C 1
ATOM 1666 O O . ALA A 1 205 ? 0.349 14.291 22.735 1.00 45.78 205 ALA A O 1
ATOM 1667 N N . TYR A 1 206 ? -0.708 13.853 20.806 1.00 46.88 206 TYR A N 1
ATOM 1668 C CA . TYR A 1 206 ? -1.982 14.485 21.194 1.00 46.88 206 TYR A CA 1
ATOM 1669 C C . TYR A 1 206 ? -3.234 13.589 21.124 1.00 46.88 206 TYR A C 1
ATOM 1671 O O . TYR A 1 206 ? -4.331 14.080 21.395 1.00 46.88 206 TYR A O 1
ATOM 1679 N N . GLY A 1 207 ? -3.110 12.302 20.787 1.00 42.72 207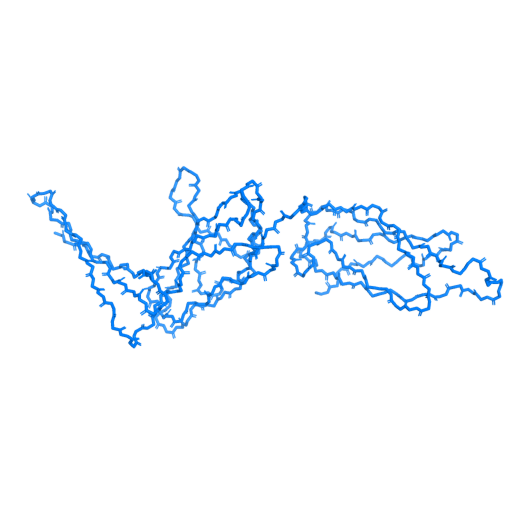 GLY A N 1
ATOM 1680 C CA . GLY A 1 207 ? -4.219 11.342 20.880 1.00 42.72 207 GLY A CA 1
ATOM 1681 C C . GLY A 1 207 ? -4.379 10.802 22.305 1.00 42.72 207 GLY A C 1
ATOM 1682 O O . GLY A 1 207 ? -3.386 10.481 22.952 1.00 42.72 207 GLY A O 1
ATOM 1683 N N . TYR A 1 208 ? -5.611 10.700 22.811 1.00 49.28 208 TYR A N 1
ATOM 1684 C CA . TYR A 1 208 ? -5.895 10.014 24.076 1.00 49.28 208 TYR A CA 1
ATOM 1685 C C . TYR A 1 208 ? -7.213 9.238 23.994 1.00 49.28 208 TYR A C 1
ATOM 1687 O O . TYR A 1 208 ? -8.198 9.720 23.432 1.00 49.28 208 TYR A O 1
ATOM 1695 N N . ILE A 1 209 ? -7.229 8.038 24.579 1.00 51.16 209 ILE A N 1
ATOM 1696 C CA . ILE A 1 209 ? -8.458 7.283 24.837 1.00 51.16 209 ILE A CA 1
ATOM 1697 C C . ILE A 1 209 ? -8.893 7.604 26.264 1.00 51.16 209 ILE A C 1
ATOM 1699 O O . ILE A 1 209 ? -8.119 7.430 27.206 1.00 51.16 209 ILE A O 1
ATOM 1703 N N . GLN A 1 210 ? -10.119 8.102 26.421 1.00 53.00 210 GLN A N 1
ATOM 1704 C CA . GLN A 1 210 ? -10.697 8.375 27.731 1.00 53.00 210 GLN A CA 1
ATOM 1705 C C . GLN A 1 210 ? -11.663 7.256 28.117 1.00 53.00 210 GLN A C 1
ATOM 1707 O O . GLN A 1 210 ? -12.632 6.979 27.406 1.00 53.00 210 GLN A O 1
ATOM 1712 N N . PHE A 1 211 ? -11.399 6.648 29.270 1.00 57.34 211 PHE A N 1
ATOM 1713 C CA . PHE A 1 211 ? -12.230 5.612 29.871 1.00 57.34 211 PHE A CA 1
ATOM 1714 C C . PHE A 1 211 ? -13.025 6.189 31.038 1.00 57.34 211 PHE A C 1
ATOM 1716 O O . PHE A 1 211 ? -12.500 7.002 31.803 1.00 57.34 211 PHE A O 1
ATOM 1723 N N . TYR A 1 212 ? -14.279 5.771 31.173 1.00 57.44 212 TYR A N 1
ATOM 1724 C CA . TYR A 1 212 ? -15.112 6.084 32.330 1.00 57.44 212 TYR A CA 1
ATOM 1725 C C . TYR A 1 212 ? -16.087 4.932 32.623 1.00 57.44 212 TYR A C 1
ATOM 1727 O O . TYR A 1 212 ? -16.459 4.180 31.718 1.00 57.44 212 TYR A O 1
ATOM 1735 N N . SER A 1 213 ? -16.471 4.789 33.893 1.00 47.72 213 SER A N 1
ATOM 1736 C CA . SER A 1 213 ? -17.396 3.768 34.405 1.00 47.72 213 SER A CA 1
ATOM 1737 C C . SER A 1 213 ? -18.499 4.443 35.216 1.00 47.72 213 SER A C 1
ATOM 1739 O O . SER A 1 213 ? -18.254 5.465 35.859 1.00 47.72 213 SER A O 1
ATOM 1741 N N . ASP A 1 214 ? -19.702 3.871 35.222 1.00 45.00 214 ASP A N 1
ATOM 1742 C CA . ASP A 1 214 ? -20.784 4.361 36.076 1.00 45.00 214 ASP A CA 1
ATOM 1743 C C . ASP A 1 214 ? -20.481 4.063 37.548 1.00 45.00 214 ASP A C 1
ATOM 1745 O O . ASP A 1 214 ? -20.323 2.910 37.942 1.00 45.00 214 ASP A O 1
ATOM 1749 N N . GLY A 1 215 ? -20.389 5.116 38.362 1.00 41.81 215 GLY A N 1
ATOM 1750 C CA . GLY A 1 215 ? -20.415 5.018 39.824 1.00 41.81 215 GLY A CA 1
ATOM 1751 C C . GLY A 1 215 ? -19.142 4.520 40.515 1.00 41.81 215 GLY A C 1
ATOM 1752 O O . GLY A 1 215 ? -19.161 4.362 41.733 1.00 41.81 215 GLY A O 1
ATOM 1753 N N . ILE A 1 216 ? -18.040 4.299 39.793 1.00 46.81 216 ILE A N 1
ATOM 1754 C CA . ILE A 1 216 ? -16.756 3.898 40.384 1.00 46.81 216 ILE A CA 1
ATOM 1755 C C . ILE A 1 216 ? -15.664 4.791 39.810 1.00 46.81 216 ILE A C 1
ATOM 1757 O O . ILE A 1 216 ? -15.482 4.844 38.593 1.00 46.81 216 ILE A O 1
ATOM 1761 N N . ASP A 1 217 ? -14.939 5.478 40.696 1.00 40.50 217 ASP A N 1
ATOM 1762 C CA . ASP A 1 217 ? -13.712 6.195 40.356 1.00 40.50 217 ASP A CA 1
ATOM 1763 C C . ASP A 1 217 ? -12.724 5.201 39.735 1.00 40.50 217 ASP A C 1
ATOM 1765 O O . ASP A 1 217 ? -11.991 4.483 40.423 1.00 40.50 217 ASP A O 1
ATOM 1769 N N . MET A 1 218 ? -12.692 5.138 38.403 1.00 44.41 218 MET A N 1
ATOM 1770 C CA . MET A 1 218 ? -11.538 4.575 37.723 1.00 44.41 218 MET A CA 1
ATOM 1771 C C . MET A 1 218 ? -10.371 5.480 38.098 1.00 44.41 218 MET A C 1
ATOM 1773 O O . MET A 1 218 ? -10.421 6.682 37.832 1.00 44.41 218 MET A O 1
ATOM 1777 N N . LYS A 1 219 ? -9.305 4.928 38.691 1.00 41.66 219 LYS A N 1
ATOM 1778 C CA . LYS A 1 219 ? -8.029 5.649 38.745 1.00 41.66 219 LYS A CA 1
ATOM 1779 C C . LYS A 1 219 ? -7.712 6.058 37.313 1.00 41.66 219 LYS A C 1
ATOM 1781 O O . LYS A 1 219 ? -7.446 5.203 36.474 1.00 41.66 219 LYS A O 1
ATOM 1786 N N . GLN A 1 220 ? -7.838 7.352 37.040 1.00 38.53 220 GLN A N 1
ATOM 1787 C CA . GLN A 1 220 ? -7.747 7.924 35.710 1.00 38.53 220 GLN A CA 1
ATOM 1788 C C . GLN A 1 220 ? -6.365 7.595 35.146 1.00 38.53 220 GLN A C 1
ATOM 1790 O O . GLN A 1 220 ? -5.370 8.228 35.493 1.00 38.53 220 GLN A O 1
ATOM 1795 N N . GLN A 1 221 ? -6.283 6.557 34.318 1.00 41.75 221 GLN A N 1
ATOM 1796 C CA . GLN A 1 221 ? -5.025 6.138 33.726 1.00 41.75 221 GLN A CA 1
ATOM 1797 C C . GLN A 1 221 ? -4.957 6.754 32.336 1.00 41.75 221 GLN A C 1
ATOM 1799 O O . GLN A 1 221 ? -5.512 6.252 31.362 1.00 41.75 221 GLN A O 1
ATOM 1804 N N . VAL A 1 222 ? -4.334 7.929 32.273 1.00 39.00 222 VAL A N 1
ATOM 1805 C CA . VAL A 1 222 ? -4.004 8.572 31.004 1.00 39.00 222 VAL A CA 1
ATOM 1806 C C . VAL A 1 222 ? -2.873 7.760 30.384 1.00 39.00 222 VAL A C 1
ATOM 1808 O O . VAL A 1 222 ? -1.724 7.861 30.814 1.00 39.00 222 VAL A O 1
ATOM 1811 N N . PHE A 1 223 ? -3.191 6.951 29.376 1.00 40.91 223 PHE A N 1
ATOM 1812 C CA . PHE A 1 223 ? -2.178 6.273 28.576 1.00 40.91 223 PHE A CA 1
ATOM 1813 C C . PHE A 1 223 ? -1.509 7.306 27.665 1.00 40.91 223 PHE A C 1
ATOM 1815 O O . PHE A 1 223 ? -1.959 7.577 26.555 1.00 40.91 223 PHE A O 1
ATOM 1822 N N . LYS A 1 224 ? -0.452 7.944 28.177 1.00 33.38 224 LYS A N 1
ATOM 1823 C CA . LYS A 1 224 ? 0.527 8.660 27.357 1.00 33.38 224 LYS A CA 1
ATOM 1824 C C . LYS A 1 224 ? 1.548 7.640 26.877 1.00 33.38 224 LYS A C 1
ATOM 1826 O O . LYS A 1 224 ? 2.214 7.039 27.710 1.00 33.38 224 LYS A O 1
ATOM 1831 N N . ASN A 1 225 ? 1.690 7.508 25.561 1.00 34.53 225 ASN A N 1
ATOM 1832 C CA . ASN A 1 225 ? 2.728 6.713 24.905 1.00 34.53 225 ASN A CA 1
ATOM 1833 C C . ASN A 1 225 ? 2.744 5.236 25.337 1.00 34.53 225 ASN A C 1
ATOM 1835 O O . ASN A 1 225 ? 3.529 4.829 26.191 1.00 34.53 225 ASN A O 1
ATOM 1839 N N . CYS A 1 226 ? 1.914 4.417 24.696 1.00 28.55 226 CYS A N 1
ATOM 1840 C CA . CYS A 1 226 ? 2.245 3.003 24.549 1.00 28.55 226 CYS A CA 1
ATOM 1841 C C . CYS A 1 226 ? 3.043 2.874 23.243 1.00 28.55 226 CYS A C 1
ATOM 1843 O O . CYS A 1 226 ? 2.584 3.381 22.221 1.00 28.55 226 CYS A O 1
ATOM 1845 N N . PHE A 1 227 ? 4.259 2.331 23.372 1.00 29.83 227 PHE A N 1
ATOM 1846 C CA . PHE A 1 227 ? 5.358 2.303 22.397 1.00 29.83 227 PHE A CA 1
ATOM 1847 C C . PHE A 1 227 ? 4.970 1.922 20.967 1.00 29.83 227 PHE A C 1
ATOM 1849 O O . PHE A 1 227 ? 4.163 0.980 20.806 1.00 29.83 227 PHE A O 1
#